Protein AF-0000000080322816 (afdb_homodimer)

Structure (mmCIF, N/CA/C/O backbone):
data_AF-0000000080322816-model_v1
#
loop_
_entity.id
_entity.type
_entity.pdbx_description
1 polymer 'DUF4440 domain-containing protein'
#
loop_
_atom_site.group_PDB
_atom_site.id
_atom_site.type_symbol
_atom_site.label_atom_id
_atom_site.label_alt_id
_atom_site.label_comp_id
_atom_site.label_asym_id
_atom_site.label_entity_id
_atom_site.label_seq_id
_atom_site.pdbx_PDB_ins_code
_atom_site.Cartn_x
_atom_site.Cartn_y
_atom_site.Cartn_z
_atom_site.occupancy
_atom_site.B_iso_or_equiv
_atom_site.auth_seq_id
_atom_site.auth_comp_id
_atom_site.auth_asym_id
_atom_site.auth_atom_id
_atom_site.pdbx_PDB_model_num
ATOM 1 N N . MET A 1 1 ? 1.979 -14.078 -19.609 1 61.09 1 MET A N 1
ATOM 2 C CA . MET A 1 1 ? 1.298 -13.094 -18.766 1 61.09 1 MET A CA 1
ATOM 3 C C . MET A 1 1 ? 1.55 -11.68 -19.266 1 61.09 1 MET A C 1
ATOM 5 O O . MET A 1 1 ? 2.674 -11.336 -19.641 1 61.09 1 MET A O 1
ATOM 9 N N . HIS A 1 2 ? 0.336 -10.961 -19.562 1 82.75 2 HIS A N 1
ATOM 10 C CA . HIS A 1 2 ? 0.324 -9.688 -20.266 1 82.75 2 HIS A CA 1
ATOM 11 C C . HIS A 1 2 ? 0.12 -8.523 -19.297 1 82.75 2 HIS A C 1
ATOM 13 O O . HIS A 1 2 ? -0.595 -8.664 -18.297 1 82.75 2 HIS A O 1
ATOM 19 N N . TYR A 1 3 ? 1.163 -7.668 -19.312 1 91.44 3 TYR A N 1
ATOM 20 C CA . TYR A 1 3 ? 0.904 -6.391 -18.672 1 91.44 3 TYR A CA 1
ATOM 21 C C . TYR A 1 3 ? 0.741 -5.277 -19.688 1 91.44 3 TYR A C 1
ATOM 23 O O . TYR A 1 3 ? 1.168 -5.414 -20.844 1 91.44 3 TYR A O 1
ATOM 31 N N . LYS A 1 4 ? -0.026 -4.391 -19.312 1 92.81 4 LYS A N 1
ATOM 32 C CA . LYS A 1 4 ? -0.192 -3.172 -20.109 1 92.81 4 LYS A CA 1
ATOM 33 C C . LYS A 1 4 ? 0.163 -1.937 -19.281 1 92.81 4 LYS A C 1
ATOM 35 O O . LYS A 1 4 ? -0.138 -1.871 -18.094 1 92.81 4 LYS A O 1
ATOM 40 N N . ILE A 1 5 ? 0.854 -0.998 -19.875 1 93.31 5 ILE A N 1
ATOM 41 C CA . ILE A 1 5 ? 1.062 0.311 -19.266 1 93.31 5 ILE A CA 1
ATOM 42 C C . ILE A 1 5 ? -0.093 1.24 -19.641 1 93.31 5 ILE A C 1
ATOM 44 O O . ILE A 1 5 ? -0.35 1.485 -20.812 1 93.31 5 ILE A O 1
ATOM 48 N N . LEU A 1 6 ? -0.751 1.722 -18.609 1 92.12 6 LEU A N 1
ATOM 49 C CA . LEU A 1 6 ? -1.907 2.574 -18.859 1 92.12 6 LEU A CA 1
ATOM 50 C C . LEU A 1 6 ? -1.481 3.893 -19.5 1 92.12 6 LEU A C 1
ATOM 52 O O . LEU A 1 6 ? -0.382 4.387 -19.25 1 92.12 6 LEU A O 1
ATOM 56 N N . LYS A 1 7 ? -2.393 4.449 -20.312 1 88.88 7 LYS A N 1
ATOM 57 C CA . LYS A 1 7 ? -2.111 5.68 -21.062 1 88.88 7 LYS A CA 1
ATOM 58 C C . LYS A 1 7 ? -1.834 6.84 -20.109 1 88.88 7 LYS A C 1
ATOM 60 O O . LYS A 1 7 ? -1.043 7.73 -20.422 1 88.88 7 LYS A O 1
ATOM 65 N N . GLU A 1 8 ? -2.424 6.777 -18.875 1 87.12 8 GLU A N 1
ATOM 66 C CA . GLU A 1 8 ? -2.301 7.871 -17.922 1 87.12 8 GLU A CA 1
ATOM 67 C C . GLU A 1 8 ? -0.994 7.777 -17.125 1 87.12 8 GLU A C 1
ATOM 69 O O . GLU A 1 8 ? -0.649 8.688 -16.375 1 87.12 8 GLU A O 1
ATOM 74 N N . ALA A 1 9 ? -0.355 6.621 -17.359 1 90.31 9 ALA A N 1
ATOM 75 C CA . ALA A 1 9 ? 0.901 6.438 -16.641 1 90.31 9 ALA A CA 1
ATOM 76 C C . ALA A 1 9 ? 1.949 7.445 -17.094 1 90.31 9 ALA A C 1
ATOM 78 O O . ALA A 1 9 ? 2.059 7.738 -18.281 1 90.31 9 ALA A O 1
ATOM 79 N N . THR A 1 10 ? 2.715 8.016 -16.109 1 86.88 10 THR A N 1
ATOM 80 C CA . THR A 1 10 ? 3.688 9.047 -16.469 1 86.88 10 THR A CA 1
ATOM 81 C C . THR A 1 10 ? 5.094 8.625 -16.031 1 86.88 10 THR A C 1
ATOM 83 O O . THR A 1 10 ? 6.023 9.438 -16.078 1 86.88 10 THR A O 1
ATOM 86 N N . PHE A 1 11 ? 5.367 7.438 -15.727 1 91.25 11 PHE A N 1
ATOM 87 C CA . PHE A 1 11 ? 6.684 6.996 -15.289 1 91.25 11 PHE A CA 1
ATOM 88 C C . PHE A 1 11 ? 7.539 6.562 -16.469 1 91.25 11 PHE A C 1
ATOM 90 O O . PHE A 1 11 ? 7.012 6.289 -17.547 1 91.25 11 PHE A O 1
ATOM 97 N N . GLU A 1 12 ? 8.852 6.523 -16.234 1 89.81 12 GLU A N 1
ATOM 98 C CA . GLU A 1 12 ? 9.781 6.082 -17.266 1 89.81 12 GLU A CA 1
ATOM 99 C C . GLU A 1 12 ? 9.945 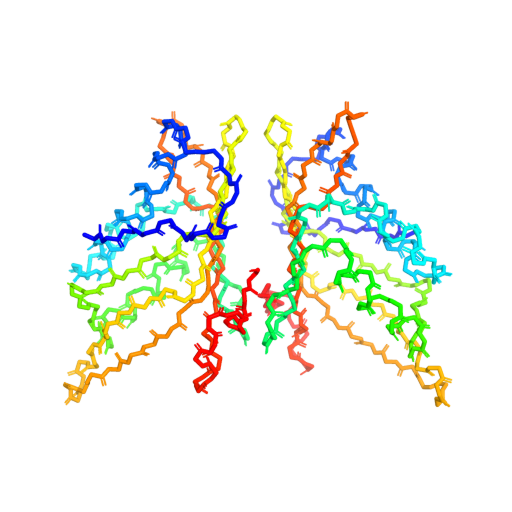4.562 -17.25 1 89.81 12 GLU A C 1
ATOM 101 O O . GLU A 1 12 ? 10.234 3.977 -16.203 1 89.81 12 GLU A O 1
ATOM 106 N N . LEU A 1 13 ? 9.812 3.943 -18.438 1 93.88 13 LEU A N 1
ATOM 107 C CA . LEU A 1 13 ? 9.992 2.5 -18.562 1 93.88 13 LEU A CA 1
ATOM 108 C C . LEU A 1 13 ? 11.453 2.158 -18.828 1 93.88 13 LEU A C 1
ATOM 110 O O . LEU A 1 13 ? 11.789 1.691 -19.922 1 93.88 13 LEU A O 1
ATOM 114 N N . THR A 1 14 ? 12.312 2.328 -17.812 1 94.5 14 THR A N 1
ATOM 115 C CA . THR A 1 14 ? 13.727 1.979 -17.906 1 94.5 14 THR A CA 1
ATOM 116 C C . THR A 1 14 ? 13.906 0.465 -17.891 1 94.5 14 THR A C 1
ATOM 118 O O . THR A 1 14 ? 12.961 -0.281 -17.656 1 94.5 14 THR A O 1
ATOM 121 N N . ASN A 1 15 ? 15.07 -0.001 -18.188 1 95.06 15 ASN A N 1
ATOM 122 C CA . ASN A 1 15 ? 15.352 -1.434 -18.141 1 95.06 15 ASN A CA 1
ATOM 123 C C . ASN A 1 15 ? 15.109 -1.998 -16.734 1 95.06 15 ASN A C 1
ATOM 125 O O . ASN A 1 15 ? 14.602 -3.111 -16.594 1 95.06 15 ASN A O 1
ATOM 129 N N . GLU A 1 16 ? 15.484 -1.241 -15.727 1 94.62 16 GLU A N 1
ATOM 130 C CA . GLU A 1 16 ? 15.289 -1.674 -14.344 1 94.62 16 GLU A CA 1
ATOM 131 C C . GLU A 1 16 ? 13.805 -1.779 -14.008 1 94.62 16 GLU A C 1
ATOM 133 O O . GLU A 1 16 ? 13.383 -2.701 -13.305 1 94.62 16 GLU A O 1
ATOM 138 N N . VAL A 1 17 ? 13.062 -0.819 -14.531 1 96.25 17 VAL A N 1
ATOM 139 C CA . VAL A 1 17 ? 11.625 -0.858 -14.305 1 96.25 17 VAL A CA 1
ATOM 140 C C . VAL A 1 17 ? 11.016 -2.064 -15.023 1 96.25 17 VAL A C 1
ATOM 142 O O . VAL A 1 17 ? 10.133 -2.734 -14.484 1 96.25 17 VAL A O 1
ATOM 145 N N . LYS A 1 18 ? 11.484 -2.369 -16.172 1 95.75 18 LYS A N 1
ATOM 146 C CA . LYS A 1 18 ? 11.031 -3.566 -16.875 1 95.75 18 LYS A CA 1
ATOM 147 C C . LYS A 1 18 ? 11.32 -4.824 -16.062 1 95.75 18 LYS A C 1
ATOM 149 O O . LYS A 1 18 ? 10.531 -5.77 -16.062 1 95.75 18 LYS A O 1
ATOM 154 N N . GLU A 1 19 ? 12.406 -4.832 -15.367 1 96.19 19 GLU A N 1
ATOM 155 C CA . GLU A 1 19 ? 12.797 -5.992 -14.57 1 96.19 19 GLU A CA 1
ATOM 156 C C . GLU A 1 19 ? 11.828 -6.215 -13.414 1 96.19 19 GLU A C 1
ATOM 158 O O . GLU A 1 19 ? 11.445 -7.352 -13.125 1 96.19 19 GLU A O 1
ATOM 163 N N . ILE A 1 20 ? 11.477 -5.129 -12.703 1 97.31 20 ILE A N 1
ATOM 164 C CA . ILE A 1 20 ? 10.57 -5.285 -11.57 1 97.31 20 ILE A CA 1
ATOM 165 C C . ILE A 1 20 ? 9.18 -5.676 -12.078 1 97.31 20 ILE A C 1
ATOM 167 O O . ILE A 1 20 ? 8.477 -6.453 -11.43 1 97.31 20 ILE A O 1
ATOM 171 N N . ILE A 1 21 ? 8.766 -5.145 -13.242 1 96.44 21 ILE A N 1
ATOM 172 C CA . ILE A 1 21 ? 7.48 -5.523 -13.828 1 96.44 21 ILE A CA 1
ATOM 173 C C . ILE A 1 21 ? 7.512 -6.996 -14.234 1 96.44 21 ILE A C 1
ATOM 175 O O . ILE A 1 21 ? 6.523 -7.715 -14.055 1 96.44 21 ILE A O 1
ATOM 179 N N . GLN A 1 22 ? 8.633 -7.457 -14.727 1 95.75 22 GLN A N 1
ATOM 180 C CA . GLN A 1 22 ? 8.781 -8.867 -15.078 1 95.75 22 GLN A CA 1
ATOM 181 C C . GLN A 1 22 ? 8.672 -9.758 -13.844 1 95.75 22 GLN A C 1
ATOM 183 O O . GLN A 1 22 ? 8.125 -10.859 -13.914 1 95.75 22 GLN A O 1
ATOM 188 N N . ALA A 1 23 ? 9.25 -9.32 -12.727 1 97.38 23 ALA A N 1
ATOM 189 C CA . ALA A 1 23 ? 9.117 -10.086 -11.484 1 97.38 23 ALA A CA 1
ATOM 190 C C . ALA A 1 23 ? 7.648 -10.297 -11.133 1 97.38 23 ALA A C 1
ATOM 192 O O . ALA A 1 23 ? 7.262 -11.375 -10.68 1 97.38 23 ALA A O 1
ATOM 193 N N . ILE A 1 24 ? 6.828 -9.312 -11.359 1 97 24 ILE A N 1
ATOM 194 C CA . ILE A 1 24 ? 5.398 -9.398 -11.078 1 97 24 ILE A CA 1
ATOM 195 C C . ILE A 1 24 ? 4.73 -10.336 -12.078 1 97 24 ILE A C 1
ATOM 197 O O . ILE A 1 24 ? 3.867 -11.133 -11.711 1 97 24 ILE A O 1
ATOM 201 N N . ALA A 1 25 ? 5.133 -10.219 -13.32 1 94.19 25 ALA A N 1
ATOM 202 C CA . ALA A 1 25 ? 4.617 -11.125 -14.344 1 94.19 25 ALA A CA 1
ATOM 203 C C . ALA A 1 25 ? 4.941 -12.578 -14.008 1 94.19 25 ALA A C 1
ATOM 205 O O . ALA A 1 25 ? 4.109 -13.469 -14.203 1 94.19 25 ALA A O 1
ATOM 206 N N . ASP A 1 26 ? 6.141 -12.797 -13.523 1 94.75 26 ASP A N 1
ATOM 207 C CA . ASP A 1 26 ? 6.547 -14.141 -13.125 1 94.75 26 ASP A CA 1
ATOM 208 C C . ASP A 1 26 ? 5.684 -14.656 -11.969 1 94.75 26 ASP A C 1
ATOM 210 O O . ASP A 1 26 ? 5.297 -15.828 -11.953 1 94.75 26 ASP A O 1
ATOM 214 N N . TYR A 1 27 ? 5.465 -13.844 -11.031 1 96.5 27 TYR A N 1
ATOM 215 C CA . TYR A 1 27 ? 4.555 -14.188 -9.945 1 96.5 27 TYR A CA 1
ATOM 216 C C . TYR A 1 27 ? 3.186 -14.586 -10.484 1 96.5 27 TYR A C 1
ATOM 218 O O . TYR A 1 27 ? 2.617 -15.594 -10.07 1 96.5 27 TYR A O 1
ATOM 226 N N . ASN A 1 28 ? 2.629 -13.812 -11.406 1 94.19 28 ASN A N 1
ATOM 227 C CA . ASN A 1 28 ? 1.324 -14.109 -11.984 1 94.19 28 ASN A CA 1
ATOM 228 C C . ASN A 1 28 ? 1.329 -15.453 -12.719 1 94.19 28 ASN A C 1
ATOM 230 O O . ASN A 1 28 ? 0.359 -16.203 -12.641 1 94.19 28 ASN A O 1
ATOM 234 N N . SER A 1 29 ? 2.385 -15.711 -13.422 1 93.06 29 SER A N 1
ATOM 235 C CA . SER A 1 29 ? 2.525 -17 -14.078 1 93.06 29 SER A CA 1
ATOM 236 C C . SER A 1 29 ? 2.514 -18.141 -13.062 1 93.06 29 SER A C 1
ATOM 238 O O . SER A 1 29 ? 1.918 -19.188 -13.312 1 93.06 29 SER A O 1
ATOM 240 N N . SER A 1 30 ? 3.232 -17.938 -11.945 1 95.19 30 SER A N 1
ATOM 241 C CA . SER A 1 30 ? 3.254 -18.953 -10.891 1 95.19 30 SER A CA 1
ATOM 242 C C . SER A 1 30 ? 1.856 -19.188 -10.328 1 95.19 30 SER A C 1
ATOM 244 O O . SER A 1 30 ? 1.503 -20.312 -9.984 1 95.19 30 SER A O 1
ATOM 246 N N . LEU A 1 31 ? 1.082 -18.125 -10.195 1 94.44 31 LEU A N 1
ATOM 247 C CA . LEU A 1 31 ? -0.298 -18.234 -9.742 1 94.44 31 LEU A CA 1
ATOM 248 C C . LEU A 1 31 ? -1.102 -19.141 -10.68 1 94.44 31 LEU A C 1
ATOM 250 O O . LEU A 1 31 ? -1.828 -20.031 -10.219 1 94.44 31 LEU A O 1
ATOM 254 N N . LYS A 1 32 ? -0.967 -18.938 -11.938 1 92.25 32 LYS A N 1
ATOM 255 C CA . LYS A 1 32 ? -1.677 -19.719 -12.945 1 92.25 32 LYS A CA 1
ATOM 256 C C . LYS A 1 32 ? -1.301 -21.188 -12.859 1 92.25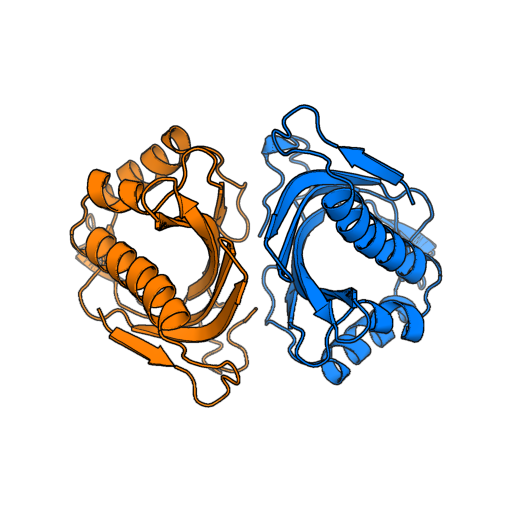 32 LYS A C 1
ATOM 258 O O . LYS A 1 32 ? -2.146 -22.062 -13.062 1 92.25 32 LYS A O 1
ATOM 263 N N . GLN A 1 33 ? -0.077 -21.406 -12.539 1 93.12 33 GLN A N 1
ATOM 264 C CA . GLN A 1 33 ? 0.43 -22.781 -12.477 1 93.12 33 GLN A CA 1
ATOM 265 C C . GLN A 1 33 ? 0.018 -23.453 -11.164 1 93.12 33 GLN A C 1
ATOM 267 O O . GLN A 1 33 ? 0.125 -24.672 -11.031 1 93.12 33 GLN A O 1
ATOM 272 N N . GLY A 1 34 ? -0.4 -22.734 -10.211 1 92.44 34 GLY A N 1
ATOM 273 C CA . GLY A 1 34 ? -0.725 -23.266 -8.898 1 92.44 34 GLY A CA 1
ATOM 274 C C . GLY A 1 34 ? 0.486 -23.797 -8.148 1 92.44 34 GLY A C 1
ATOM 275 O O . GLY A 1 34 ? 0.374 -24.734 -7.355 1 92.44 34 GLY A O 1
ATOM 276 N N . SER A 1 35 ? 1.601 -23.297 -8.406 1 94.69 35 SER A N 1
ATOM 277 C CA . SER A 1 35 ? 2.854 -23.719 -7.789 1 94.69 35 SER A CA 1
ATOM 278 C C . SER A 1 35 ? 3.195 -22.844 -6.586 1 94.69 35 SER A C 1
ATOM 280 O O . SER A 1 35 ? 3.816 -21.781 -6.73 1 94.69 35 SER A O 1
ATOM 282 N N . VAL A 1 36 ? 2.926 -23.344 -5.387 1 97.12 36 VAL A N 1
ATOM 283 C CA . VAL A 1 36 ? 3.145 -22.562 -4.168 1 97.12 36 VAL A CA 1
ATOM 284 C C . VAL A 1 36 ? 4.629 -22.25 -4.02 1 97.12 36 VAL A C 1
ATOM 286 O O . VAL A 1 36 ? 5 -21.125 -3.666 1 97.12 36 VAL A O 1
ATOM 289 N N . SER A 1 37 ? 5.434 -23.234 -4.328 1 97 37 SER A N 1
ATOM 290 C CA . SER A 1 37 ? 6.871 -23.016 -4.211 1 97 37 SER A CA 1
ATOM 291 C C . SER A 1 37 ? 7.336 -21.891 -5.129 1 97 37 SER A C 1
ATOM 293 O O . SER A 1 37 ? 8.141 -21.047 -4.723 1 97 37 SER A O 1
ATOM 295 N N . SER A 1 38 ? 6.82 -21.875 -6.352 1 96.69 38 SER A N 1
ATOM 296 C CA . SER A 1 38 ? 7.176 -20.812 -7.285 1 96.69 38 SER A CA 1
ATOM 297 C C . SER A 1 38 ? 6.633 -19.469 -6.824 1 96.69 38 SER A C 1
ATOM 299 O O . SER A 1 38 ? 7.297 -18.438 -6.973 1 96.69 38 SER A O 1
ATOM 301 N N . ILE A 1 39 ? 5.438 -19.469 -6.293 1 97.81 39 ILE A N 1
ATOM 302 C CA . ILE A 1 39 ? 4.844 -18.25 -5.766 1 97.81 39 ILE A CA 1
ATOM 303 C C . ILE A 1 39 ? 5.715 -17.688 -4.637 1 97.81 39 ILE A C 1
ATOM 305 O O . ILE A 1 39 ? 6.051 -16.516 -4.629 1 97.81 39 ILE A O 1
ATOM 309 N N . MET A 1 40 ? 6.168 -18.547 -3.775 1 97.94 40 MET A N 1
ATOM 310 C CA . MET A 1 40 ? 6.914 -18.109 -2.598 1 97.94 40 MET A CA 1
ATOM 311 C C . MET A 1 40 ? 8.281 -17.562 -2.992 1 97.94 40 MET A C 1
ATOM 313 O O . MET A 1 40 ? 8.859 -16.75 -2.275 1 97.94 40 MET A O 1
ATOM 317 N N . ASN A 1 41 ? 8.75 -17.938 -4.137 1 97.06 41 ASN A N 1
ATOM 318 C CA . ASN A 1 41 ? 10.023 -17.422 -4.633 1 97.06 41 ASN A CA 1
ATOM 319 C C . ASN A 1 41 ? 9.945 -15.938 -4.973 1 97.06 41 ASN A C 1
ATOM 321 O O . ASN A 1 41 ? 10.969 -15.281 -5.164 1 97.06 41 ASN A O 1
ATOM 325 N N . SER A 1 42 ? 8.789 -15.375 -5.004 1 97.94 42 SER A N 1
ATOM 326 C CA . SER A 1 42 ? 8.602 -13.961 -5.332 1 97.94 42 SER A CA 1
ATOM 327 C C . SER A 1 42 ? 8.742 -13.086 -4.094 1 97.94 42 SER A C 1
ATOM 329 O O . SER A 1 42 ? 8.836 -11.859 -4.203 1 97.94 42 SER A O 1
ATOM 331 N N . TYR A 1 43 ? 8.805 -13.695 -2.889 1 98.06 43 TYR A N 1
ATOM 332 C CA . TYR A 1 43 ? 8.719 -12.945 -1.642 1 98.06 43 TYR A CA 1
ATOM 333 C C . TYR A 1 43 ? 10.062 -12.945 -0.916 1 98.06 43 TYR A C 1
ATOM 335 O O . TYR A 1 43 ? 10.812 -13.93 -0.981 1 98.06 43 TYR A O 1
ATOM 343 N N . THR A 1 44 ? 10.336 -11.805 -0.25 1 96.12 44 THR A N 1
ATOM 344 C CA . THR A 1 44 ? 11.43 -11.805 0.711 1 96.12 44 THR A CA 1
ATOM 345 C C . THR A 1 44 ? 11.047 -12.586 1.969 1 96.12 44 THR A C 1
ATOM 347 O O . THR A 1 44 ? 9.875 -12.875 2.189 1 96.12 44 THR A O 1
ATOM 350 N N . GLU A 1 45 ? 12.016 -12.898 2.787 1 91.25 45 GLU A N 1
ATOM 351 C CA . GLU A 1 45 ? 11.766 -13.672 4 1 91.25 45 GLU A CA 1
ATOM 352 C C . GLU A 1 45 ? 10.883 -12.898 4.973 1 91.25 45 GLU A C 1
ATOM 354 O O . GLU A 1 45 ? 10.031 -13.484 5.652 1 91.25 45 GLU A O 1
ATOM 359 N N . ASP A 1 46 ? 11.07 -11.578 5.035 1 90.62 46 ASP A N 1
ATOM 360 C CA . ASP A 1 46 ? 10.328 -10.742 5.98 1 90.62 46 ASP A CA 1
ATOM 361 C C . ASP A 1 46 ? 9.172 -10.023 5.293 1 90.62 46 ASP A C 1
ATOM 363 O O . ASP A 1 46 ? 8.781 -8.93 5.707 1 90.62 46 ASP A O 1
ATOM 367 N N . SER A 1 47 ? 8.648 -10.586 4.273 1 95.38 47 SER A N 1
ATOM 368 C CA . SER A 1 47 ? 7.613 -9.953 3.463 1 95.38 47 SER A CA 1
ATOM 369 C C . SER A 1 47 ? 6.309 -9.828 4.238 1 95.38 47 SER A C 1
ATOM 371 O O . SER A 1 47 ? 6.102 -10.516 5.238 1 95.38 47 SER A O 1
ATOM 373 N N . VAL A 1 48 ? 5.527 -8.938 3.781 1 94.62 48 VAL A N 1
ATOM 374 C CA . VAL A 1 48 ? 4.195 -8.703 4.328 1 94.62 48 VAL A CA 1
ATOM 375 C C . VAL A 1 48 ? 3.166 -8.703 3.197 1 94.62 48 VAL A C 1
ATOM 377 O O . VAL A 1 48 ? 3.359 -8.039 2.176 1 94.62 48 VAL A O 1
ATOM 380 N N . LEU A 1 49 ? 2.111 -9.5 3.311 1 95.12 49 LEU A N 1
ATOM 381 C CA . LEU A 1 49 ? 0.938 -9.516 2.445 1 95.12 49 LEU A CA 1
ATOM 382 C C . LEU A 1 49 ? -0.225 -8.773 3.092 1 95.12 49 LEU A C 1
ATOM 384 O O . LEU A 1 49 ? -0.613 -9.078 4.223 1 95.12 49 LEU A O 1
ATOM 388 N N . ILE A 1 50 ? -0.806 -7.789 2.322 1 90.75 50 ILE A N 1
ATOM 389 C CA . ILE A 1 50 ? -1.825 -6.922 2.904 1 90.75 50 ILE A CA 1
ATOM 390 C C . ILE A 1 50 ? -3.076 -6.938 2.029 1 90.75 50 ILE A C 1
ATOM 392 O O . ILE A 1 50 ? -3.217 -6.117 1.121 1 90.75 50 ILE A O 1
ATOM 396 N N . PRO A 1 51 ? -3.996 -7.898 2.352 1 88.62 51 PRO A N 1
ATOM 397 C CA . PRO A 1 51 ? -5.305 -7.812 1.693 1 88.62 51 PRO A CA 1
ATOM 398 C C . PRO A 1 51 ? -6.164 -6.672 2.238 1 88.62 51 PRO A C 1
ATOM 400 O O . PRO A 1 51 ? -6.133 -6.391 3.438 1 88.62 51 PRO A O 1
ATOM 403 N N . GLU A 1 52 ? -6.941 -6.062 1.362 1 81.19 52 GLU A N 1
ATOM 404 C CA . GLU A 1 52 ? -7.859 -5.023 1.815 1 81.19 52 GLU A CA 1
ATOM 405 C C . GLU A 1 52 ? -8.852 -5.57 2.836 1 81.19 52 GLU A C 1
ATOM 407 O O . GLU A 1 52 ? -9.367 -6.68 2.674 1 81.19 52 GLU A O 1
ATOM 412 N N . ASN A 1 53 ? -9.094 -4.895 3.896 1 77.88 53 ASN A N 1
ATOM 413 C CA . ASN A 1 53 ? -10.094 -5.121 4.93 1 77.88 53 ASN A CA 1
ATOM 414 C C . ASN A 1 53 ? -9.719 -6.293 5.836 1 77.88 53 ASN A C 1
ATOM 416 O O . ASN A 1 53 ? -10.531 -6.754 6.633 1 77.88 53 ASN A O 1
ATOM 420 N N . LEU A 1 54 ? -8.523 -6.855 5.645 1 82.31 54 LEU A N 1
ATOM 421 C CA . LEU A 1 54 ? -8.062 -7.945 6.492 1 82.31 54 LEU A CA 1
ATOM 422 C C . LEU A 1 54 ? -6.742 -7.586 7.168 1 82.31 54 LEU A C 1
ATOM 424 O O . LEU A 1 54 ? -6.07 -6.641 6.758 1 82.31 54 LEU A O 1
ATOM 428 N N . LYS A 1 55 ? -6.387 -8.406 8.141 1 83.5 55 LYS A N 1
ATOM 429 C CA . LYS A 1 55 ? -5.109 -8.219 8.82 1 83.5 55 LYS A CA 1
ATOM 430 C C . LYS A 1 55 ? -3.941 -8.555 7.902 1 83.5 55 LYS A C 1
ATOM 432 O O . LYS A 1 55 ? -4.004 -9.523 7.141 1 83.5 55 LYS A O 1
ATOM 437 N N . PRO A 1 56 ? -2.85 -7.711 8.039 1 88.31 56 PRO A N 1
ATOM 438 C CA . PRO A 1 56 ? -1.644 -8.086 7.301 1 88.31 56 PRO A CA 1
ATOM 439 C C . PRO A 1 56 ? -1.104 -9.461 7.707 1 88.31 56 PRO A C 1
ATOM 441 O O . PRO A 1 56 ? -1.208 -9.844 8.875 1 88.31 56 PRO A O 1
ATOM 444 N N . ILE A 1 57 ? -0.583 -10.148 6.773 1 91.62 57 ILE A N 1
ATOM 445 C CA . ILE A 1 57 ? 0.063 -11.438 6.98 1 91.62 57 ILE A CA 1
ATOM 446 C C . ILE A 1 57 ? 1.576 -11.289 6.836 1 91.62 57 ILE A C 1
ATOM 448 O O . ILE A 1 57 ? 2.076 -10.992 5.75 1 91.62 57 ILE A O 1
ATOM 452 N N . SER A 1 58 ? 2.268 -11.523 7.969 1 91.88 58 SER A N 1
ATOM 453 C CA . SER A 1 58 ? 3.703 -11.258 7.977 1 91.88 58 SER A CA 1
ATOM 454 C C . SER A 1 58 ? 4.508 -12.555 8.008 1 91.88 58 SER A C 1
ATOM 456 O O . SER A 1 58 ? 4.211 -13.453 8.805 1 91.88 58 SER A O 1
ATOM 458 N N . GLY A 1 59 ? 5.469 -12.57 7.129 1 93 59 GLY A N 1
ATOM 459 C CA . GLY A 1 59 ? 6.395 -13.688 7.145 1 93 59 GLY A CA 1
ATOM 460 C C . GLY A 1 59 ? 6.086 -14.727 6.086 1 93 59 GLY A C 1
ATOM 461 O O . GLY A 1 59 ? 4.922 -14.992 5.785 1 93 59 GLY A O 1
ATOM 462 N N . LEU A 1 60 ? 7.168 -15.383 5.609 1 94.75 60 LEU A N 1
ATOM 463 C CA . LEU A 1 60 ? 7.07 -16.312 4.48 1 94.75 60 LEU A CA 1
ATOM 464 C C . LEU A 1 60 ? 6.188 -17.5 4.828 1 94.75 60 LEU A C 1
ATOM 466 O O . LEU A 1 60 ? 5.371 -17.938 4.012 1 94.75 60 LEU A O 1
ATOM 470 N N . LYS A 1 61 ? 6.34 -18.031 5.961 1 95.69 61 LYS A N 1
ATOM 471 C CA . LYS A 1 61 ? 5.582 -19.219 6.352 1 95.69 61 LYS A CA 1
ATOM 472 C C . LYS A 1 61 ? 4.082 -18.922 6.367 1 95.69 61 LYS A C 1
ATOM 474 O O . LYS A 1 61 ? 3.289 -19.719 5.844 1 95.69 61 LYS A O 1
ATOM 479 N N . GLU A 1 62 ? 3.68 -17.844 7.043 1 96 62 GLU A N 1
ATOM 480 C CA . GLU A 1 62 ? 2.268 -17.469 7.102 1 96 62 GLU A CA 1
ATOM 481 C C . GLU A 1 62 ? 1.717 -17.172 5.707 1 96 62 GLU A C 1
ATOM 483 O O . GLU A 1 62 ? 0.587 -17.547 5.387 1 96 62 GLU A O 1
ATOM 488 N N . ILE A 1 63 ? 2.498 -16.5 4.895 1 97.12 63 ILE A N 1
ATOM 489 C CA . ILE A 1 63 ? 2.082 -16.172 3.535 1 97.12 63 ILE A CA 1
ATOM 490 C C . ILE A 1 63 ? 1.949 -17.453 2.719 1 97.12 63 ILE A C 1
ATOM 492 O O . ILE A 1 63 ? 1.003 -17.609 1.944 1 97.12 63 ILE A O 1
ATOM 496 N N . GLU A 1 64 ? 2.893 -18.359 2.904 1 97.94 64 GLU A N 1
ATOM 497 C CA . GLU A 1 64 ? 2.82 -19.656 2.221 1 97.94 64 GLU A CA 1
ATOM 498 C C . GLU A 1 64 ? 1.514 -20.375 2.537 1 97.94 64 GLU A C 1
ATOM 500 O O . GLU A 1 64 ? 0.886 -20.953 1.647 1 97.94 64 GLU A O 1
ATOM 505 N N . SER A 1 65 ? 1.109 -20.328 3.781 1 97.5 65 SER A N 1
ATOM 506 C CA . SER A 1 65 ? -0.136 -20.969 4.191 1 97.5 65 SER A CA 1
ATOM 507 C C . SER A 1 65 ? -1.332 -20.375 3.453 1 97.5 65 SER A C 1
ATOM 509 O O . SER A 1 65 ? -2.254 -21.109 3.072 1 97.5 65 SER A O 1
ATOM 511 N N . VAL A 1 66 ? -1.338 -19.094 3.283 1 96.31 66 VAL A N 1
ATOM 512 C CA . VAL A 1 66 ? -2.404 -18.422 2.549 1 96.31 66 VAL A CA 1
ATOM 513 C C . VAL A 1 66 ? -2.482 -18.984 1.129 1 96.31 66 VAL A C 1
ATOM 515 O O . VAL A 1 66 ? -3.564 -19.328 0.652 1 96.31 66 VAL A O 1
ATOM 518 N N . TYR A 1 67 ? -1.365 -19.094 0.486 1 97.69 67 TYR A N 1
ATOM 519 C CA . TYR A 1 67 ? -1.37 -19.531 -0.907 1 97.69 67 TYR A CA 1
ATOM 520 C C . TYR A 1 67 ? -1.677 -21.031 -1.014 1 97.69 67 TYR A C 1
ATOM 522 O O . TYR A 1 67 ? -2.295 -21.469 -1.984 1 97.69 67 TYR A O 1
ATOM 530 N N . GLN A 1 68 ? -1.237 -21.828 -0.015 1 97.75 68 GLN A N 1
ATOM 531 C CA . GLN A 1 68 ? -1.599 -23.25 0.008 1 97.75 68 GLN A CA 1
ATOM 532 C C . GLN A 1 68 ? -3.113 -23.422 0.032 1 97.75 68 GLN A C 1
ATOM 534 O O . GLN A 1 68 ? -3.652 -24.297 -0.654 1 97.75 68 GLN A O 1
ATOM 539 N N . ASP A 1 69 ? -3.73 -22.578 0.782 1 96.56 69 ASP A N 1
ATOM 540 C CA . ASP A 1 69 ? -5.188 -22.656 0.855 1 96.56 69 ASP A CA 1
ATOM 541 C C . ASP A 1 69 ? -5.828 -22.109 -0.419 1 96.56 69 ASP A C 1
ATOM 543 O O . ASP A 1 69 ? -6.805 -22.656 -0.916 1 96.56 69 ASP A O 1
ATOM 547 N N . LEU A 1 70 ? -5.309 -21.062 -0.928 1 96.25 70 LEU A N 1
ATOM 548 C CA . LEU A 1 70 ? -5.863 -20.406 -2.1 1 96.25 70 LEU A CA 1
ATOM 549 C C . LEU A 1 70 ? -5.887 -21.344 -3.301 1 96.25 70 LEU A C 1
ATOM 551 O O . LEU A 1 70 ? -6.895 -21.438 -4.004 1 96.25 70 LEU A O 1
ATOM 555 N N . ILE A 1 71 ? -4.832 -22.094 -3.543 1 95.38 71 ILE A N 1
ATOM 556 C CA . ILE A 1 71 ? -4.703 -22.875 -4.758 1 95.38 71 ILE A CA 1
ATOM 557 C C . ILE A 1 71 ? -5.633 -24.094 -4.691 1 95.38 71 ILE A C 1
ATOM 559 O O . ILE A 1 71 ? -5.875 -24.75 -5.699 1 95.38 71 ILE A O 1
ATOM 563 N N . LYS A 1 72 ? -6.121 -24.391 -3.502 1 95.5 72 LYS A N 1
ATOM 564 C CA . LYS A 1 72 ? -7.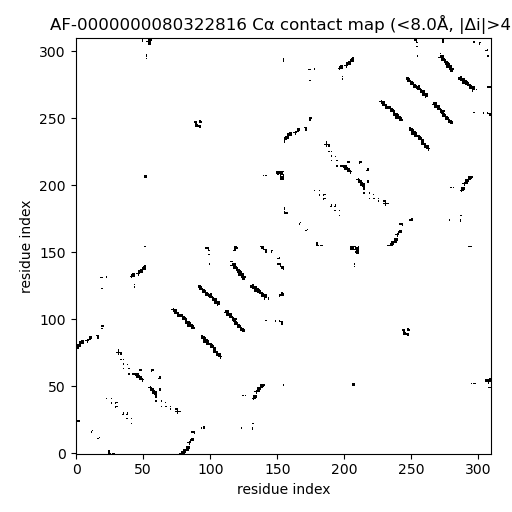109 -25.453 -3.35 1 95.5 72 LYS A CA 1
ATOM 565 C C . LYS A 1 72 ? -8.508 -24.969 -3.719 1 95.5 72 LYS A C 1
ATOM 567 O O . LYS A 1 72 ? -9.391 -25.781 -4.023 1 95.5 72 LYS A O 1
ATOM 572 N N . LEU A 1 73 ? -8.672 -23.688 -3.684 1 95.56 73 LEU A N 1
ATOM 573 C CA . LEU A 1 73 ? -10.008 -23.109 -3.828 1 95.56 73 LEU A CA 1
ATOM 574 C C . LEU A 1 73 ? -10.227 -22.594 -5.246 1 95.56 73 LEU A C 1
ATOM 576 O O . LEU A 1 73 ? -11.344 -22.656 -5.766 1 95.56 73 LEU A O 1
ATOM 580 N N . ILE A 1 74 ? -9.219 -22.094 -5.84 1 95.62 74 ILE A N 1
ATOM 581 C CA . ILE A 1 74 ? -9.43 -21.422 -7.121 1 95.62 74 ILE A CA 1
ATOM 582 C C . ILE A 1 74 ? -8.266 -21.734 -8.055 1 95.62 74 ILE A C 1
ATOM 584 O O . ILE A 1 74 ? -7.195 -22.156 -7.613 1 95.62 74 ILE A O 1
ATOM 588 N N . ARG A 1 75 ? -8.57 -21.516 -9.352 1 94.5 75 ARG A N 1
ATOM 589 C CA . ARG A 1 75 ? -7.566 -21.531 -10.414 1 94.5 75 ARG A CA 1
ATOM 590 C C . ARG A 1 75 ? -7.57 -20.219 -11.18 1 94.5 75 ARG A C 1
ATOM 592 O O . ARG A 1 75 ? -8.625 -19.734 -11.594 1 94.5 75 ARG A O 1
ATOM 599 N N . PHE A 1 76 ? -6.359 -19.656 -11.273 1 93.69 76 PHE A N 1
ATOM 600 C CA . PHE A 1 76 ? -6.223 -18.469 -12.117 1 93.69 76 PHE A CA 1
ATOM 601 C C . PHE A 1 76 ? -6.074 -18.859 -13.578 1 93.69 76 PHE A C 1
ATOM 603 O O . PHE A 1 76 ? -5.27 -19.734 -13.914 1 93.69 76 PHE A O 1
ATOM 610 N N . ASN A 1 77 ? -6.832 -18.234 -14.422 1 92.31 77 ASN A N 1
ATOM 611 C CA . ASN A 1 77 ? -6.777 -18.578 -15.836 1 92.31 77 ASN A CA 1
ATOM 612 C C . ASN A 1 77 ? -5.773 -17.703 -16.578 1 92.31 77 ASN A C 1
ATOM 614 O O . ASN A 1 77 ? -5.211 -16.766 -16 1 92.31 77 ASN A O 1
ATOM 618 N N . ASP A 1 78 ? -5.492 -18.125 -17.781 1 89.44 78 ASP A N 1
ATOM 619 C CA . ASP A 1 78 ? -4.445 -17.469 -18.562 1 89.44 78 ASP A CA 1
ATOM 620 C C . ASP A 1 78 ? -5 -16.281 -19.344 1 89.44 78 ASP A C 1
ATOM 622 O O . ASP A 1 78 ? -4.883 -16.219 -20.562 1 89.44 78 ASP A O 1
ATOM 626 N N . ASP A 1 79 ? -5.656 -15.344 -18.719 1 90.75 79 ASP A N 1
ATOM 627 C CA . ASP A 1 79 ? -6.227 -14.172 -19.375 1 90.75 79 ASP A CA 1
ATOM 628 C C . ASP A 1 79 ? -6.035 -12.922 -18.531 1 90.75 79 ASP A C 1
ATOM 630 O O . ASP A 1 79 ? -6.668 -11.891 -18.781 1 90.75 79 ASP A O 1
ATOM 634 N N . SER A 1 80 ? -5.148 -13.078 -17.547 1 89.69 80 SER A N 1
ATOM 635 C CA . SER A 1 80 ? -4.941 -11.953 -16.641 1 89.69 80 SER A CA 1
ATOM 636 C C . SER A 1 80 ? -4.129 -10.844 -17.312 1 89.69 80 SER A C 1
ATOM 638 O O . SER A 1 80 ? -3.174 -11.125 -18.031 1 89.69 80 SER A O 1
ATOM 640 N N . ILE A 1 81 ? -4.598 -9.602 -17.094 1 91.69 81 ILE A N 1
ATOM 641 C CA . ILE A 1 81 ? -3.867 -8.422 -17.547 1 91.69 81 ILE A CA 1
ATOM 642 C C . ILE A 1 81 ? -3.611 -7.488 -16.375 1 91.69 81 ILE A C 1
ATOM 644 O O . ILE A 1 81 ? -4.551 -7.055 -15.695 1 91.69 81 ILE A O 1
ATOM 648 N N . ILE A 1 82 ? -2.354 -7.25 -16.125 1 93.25 82 ILE A N 1
ATOM 649 C CA . ILE A 1 82 ? -1.968 -6.281 -15.102 1 93.25 82 ILE A CA 1
ATOM 650 C C . ILE A 1 82 ? -1.857 -4.891 -15.727 1 93.25 82 ILE A C 1
ATOM 652 O O . ILE A 1 82 ? -1.009 -4.656 -16.594 1 93.25 82 ILE A O 1
ATOM 656 N N . ASN A 1 83 ? -2.705 -4.008 -15.344 1 92.62 83 ASN A N 1
ATOM 657 C CA . ASN A 1 83 ? -2.684 -2.637 -15.844 1 92.62 83 ASN A CA 1
ATOM 658 C C . ASN A 1 83 ? -1.832 -1.729 -14.961 1 92.62 83 ASN A C 1
ATOM 660 O O . ASN A 1 83 ? -2.295 -1.256 -13.922 1 92.62 83 ASN A O 1
ATOM 664 N N . ILE A 1 84 ? -0.609 -1.494 -15.414 1 94.62 84 ILE A N 1
ATOM 665 C CA . ILE A 1 84 ? 0.374 -0.768 -14.617 1 94.62 84 ILE A CA 1
ATOM 666 C C . ILE A 1 84 ? 0.141 0.735 -14.758 1 94.62 84 ILE A C 1
ATOM 668 O O . ILE A 1 84 ? 0.028 1.252 -15.875 1 94.62 84 ILE A O 1
ATOM 672 N N . ILE A 1 85 ? 0.08 1.432 -13.641 1 93.88 85 ILE A N 1
ATOM 673 C CA . ILE A 1 85 ? -0.211 2.861 -13.664 1 93.88 85 ILE A CA 1
ATOM 674 C C . ILE A 1 85 ? 0.979 3.639 -13.109 1 93.88 85 ILE A C 1
ATOM 676 O O . ILE A 1 85 ? 1.113 4.84 -13.359 1 93.88 85 ILE A O 1
ATOM 680 N N . ASP A 1 86 ? 1.825 3.041 -12.359 1 94.56 86 ASP A N 1
ATOM 681 C CA . ASP A 1 86 ? 2.947 3.725 -11.727 1 94.56 86 ASP A CA 1
ATOM 682 C C . ASP A 1 86 ? 4.062 2.74 -11.375 1 94.56 86 ASP A C 1
ATOM 684 O O . ASP A 1 86 ? 3.795 1.586 -11.031 1 94.56 86 ASP A O 1
ATOM 688 N N . ALA A 1 87 ? 5.281 3.15 -11.508 1 96.81 87 ALA A N 1
ATOM 689 C CA . ALA A 1 87 ? 6.465 2.391 -11.109 1 96.81 87 ALA A CA 1
ATOM 690 C C . ALA A 1 87 ? 7.664 3.312 -10.891 1 96.81 87 ALA A C 1
ATOM 692 O O . ALA A 1 87 ? 7.801 4.328 -11.578 1 96.81 87 ALA A O 1
ATOM 693 N N . TYR A 1 88 ? 8.438 2.939 -9.953 1 97 88 TYR A N 1
ATOM 694 C CA . TYR A 1 88 ? 9.641 3.709 -9.672 1 97 88 TYR A CA 1
ATOM 695 C C . TYR A 1 88 ? 10.68 2.855 -8.953 1 97 88 TYR A C 1
ATOM 697 O O . TYR A 1 88 ? 10.336 1.985 -8.156 1 97 88 TYR A O 1
ATOM 705 N N . ILE A 1 89 ? 11.961 3.043 -9.273 1 97.75 89 ILE A N 1
ATOM 706 C CA . ILE A 1 89 ? 13.055 2.312 -8.641 1 97.75 89 ILE A CA 1
ATOM 707 C C . ILE A 1 89 ? 14.141 3.289 -8.203 1 97.75 89 ILE A C 1
ATOM 709 O O . ILE A 1 89 ? 14.461 4.238 -8.922 1 97.75 89 ILE A O 1
ATOM 713 N N . SER A 1 90 ? 14.703 3.096 -7.09 1 97.38 90 SER A N 1
ATOM 714 C CA . SER A 1 90 ? 15.922 3.748 -6.613 1 97.38 90 SER A CA 1
ATOM 715 C C . SER A 1 90 ? 16.812 2.775 -5.844 1 97.38 90 SER A C 1
ATOM 717 O O . SER A 1 90 ? 16.406 2.256 -4.801 1 97.38 90 SER A O 1
ATOM 719 N N . GLY A 1 91 ? 18.031 2.525 -6.348 1 96.25 91 GLY A N 1
ATOM 720 C CA . GLY A 1 91 ? 18.891 1.526 -5.73 1 96.25 91 GLY A CA 1
ATOM 721 C C . GLY A 1 91 ? 18.281 0.137 -5.723 1 96.25 91 GLY A C 1
ATOM 722 O O . GLY A 1 91 ? 17.891 -0.382 -6.77 1 96.25 91 GLY A O 1
ATOM 723 N N . ASP A 1 92 ? 18.094 -0.431 -4.504 1 97.75 92 ASP A N 1
ATOM 724 C CA . ASP A 1 92 ? 17.594 -1.795 -4.375 1 97.75 92 ASP A CA 1
ATOM 725 C C . ASP A 1 92 ? 16.141 -1.803 -3.912 1 97.75 92 ASP A C 1
ATOM 727 O O . ASP A 1 92 ? 15.648 -2.814 -3.404 1 97.75 92 ASP A O 1
ATOM 731 N N . LEU A 1 93 ? 15.484 -0.704 -4.082 1 98.19 93 LEU A N 1
ATOM 732 C CA . LEU A 1 93 ? 14.086 -0.559 -3.701 1 98.19 93 LEU A CA 1
ATOM 733 C C . LEU A 1 93 ? 13.25 -0.068 -4.879 1 98.19 93 LEU A C 1
ATOM 735 O O . LEU A 1 93 ? 13.672 0.817 -5.621 1 98.19 93 LEU A O 1
ATOM 739 N N . GLY A 1 94 ? 12.102 -0.614 -5.082 1 98.25 94 GLY A N 1
ATOM 740 C CA . GLY A 1 94 ? 11.156 -0.161 -6.09 1 98.25 94 GLY A CA 1
ATOM 741 C C . GLY A 1 94 ? 9.711 -0.469 -5.738 1 98.25 94 GLY A C 1
ATOM 742 O O . GLY A 1 94 ? 9.445 -1.216 -4.797 1 98.25 94 GLY A O 1
ATOM 7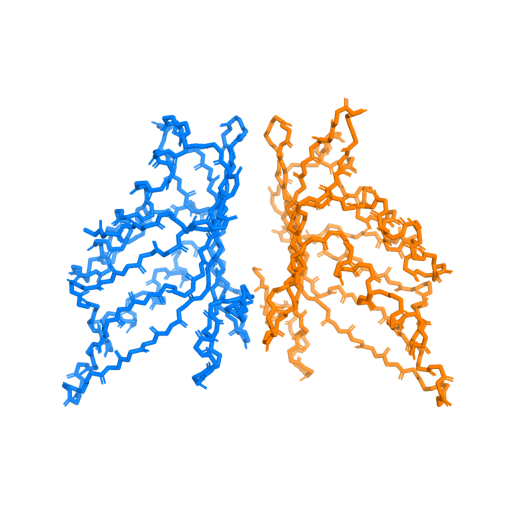43 N N . TYR A 1 95 ? 8.828 0.188 -6.438 1 97.88 95 TYR A N 1
ATOM 744 C CA . TYR A 1 95 ? 7.422 -0.158 -6.297 1 97.88 95 TYR A CA 1
ATOM 745 C C . TYR A 1 95 ? 6.727 -0.185 -7.652 1 97.88 95 TYR A C 1
ATOM 747 O O . TYR A 1 95 ? 7.223 0.396 -8.617 1 97.88 95 TYR A O 1
ATOM 755 N N . VAL A 1 96 ? 5.641 -0.918 -7.75 1 97.25 96 VAL A N 1
ATOM 756 C CA . VAL A 1 96 ? 4.73 -0.971 -8.891 1 97.25 96 VAL A CA 1
ATOM 757 C C . VAL A 1 96 ? 3.287 -0.884 -8.406 1 97.25 96 VAL A C 1
ATOM 759 O O . VAL A 1 96 ? 2.918 -1.525 -7.418 1 97.25 96 VAL A O 1
ATOM 762 N N . ARG A 1 97 ? 2.559 -0.056 -9.047 1 95.56 97 ARG A N 1
ATOM 763 C CA . ARG A 1 97 ? 1.133 0.072 -8.766 1 95.56 97 ARG A CA 1
ATOM 764 C C . ARG A 1 97 ? 0.296 -0.275 -9.992 1 95.56 97 ARG A C 1
ATOM 766 O O . ARG A 1 97 ? 0.635 0.114 -11.109 1 95.56 97 ARG A O 1
ATOM 773 N N . SER A 1 98 ? -0.683 -1.052 -9.805 1 92.75 98 SER A N 1
ATOM 774 C CA . SER A 1 98 ? -1.602 -1.385 -10.891 1 92.75 98 SER A CA 1
ATOM 775 C C . SER A 1 98 ? -3.037 -1.01 -10.531 1 92.75 98 SER A C 1
ATOM 777 O O . SER A 1 98 ? -3.379 -0.895 -9.352 1 92.75 98 SER A O 1
ATOM 779 N N . HIS A 1 99 ? -3.785 -0.749 -11.562 1 86.56 99 HIS A N 1
ATOM 780 C CA . HIS A 1 99 ? -5.223 -0.511 -11.461 1 86.56 99 HIS A CA 1
ATOM 781 C C . HIS A 1 99 ? -5.992 -1.392 -12.445 1 86.56 99 HIS A C 1
ATOM 783 O O . HIS A 1 99 ? -5.508 -1.686 -13.539 1 86.56 99 HIS A O 1
ATOM 789 N N . ASN A 1 100 ? -7.156 -1.822 -11.992 1 85.56 100 ASN A N 1
ATOM 790 C CA . ASN A 1 100 ? -8.055 -2.58 -12.852 1 85.56 100 ASN A CA 1
ATOM 791 C C . ASN A 1 100 ? -7.383 -3.828 -13.414 1 85.56 100 ASN A C 1
ATOM 793 O O . ASN A 1 100 ? -7.547 -4.156 -14.586 1 85.56 100 ASN A O 1
ATOM 797 N N . THR A 1 101 ? -6.527 -4.371 -12.641 1 85.38 101 THR A N 1
ATOM 798 C CA . THR A 1 101 ? -6.027 -5.688 -13.008 1 85.38 101 THR A CA 1
ATOM 799 C C . THR A 1 101 ? -7.168 -6.695 -13.102 1 85.38 101 THR A C 1
ATOM 801 O O . THR A 1 101 ? -7.98 -6.805 -12.18 1 85.38 101 THR A O 1
ATOM 804 N N . HIS A 1 102 ? -7.18 -7.285 -14.242 1 88.25 102 HIS A N 1
ATOM 805 C CA . HIS A 1 102 ? -8.328 -8.164 -14.406 1 88.25 102 HIS A CA 1
ATOM 806 C C . HIS A 1 102 ? -7.93 -9.469 -15.078 1 88.25 102 HIS A C 1
ATOM 808 O O . HIS A 1 102 ? -6.848 -9.57 -15.656 1 88.25 102 HIS A O 1
ATOM 814 N N . GLY A 1 103 ? -8.797 -10.422 -14.906 1 86.94 103 GLY A N 1
ATOM 815 C CA . GLY A 1 103 ? -8.688 -11.789 -15.375 1 86.94 103 GLY A CA 1
ATOM 816 C C . GLY A 1 103 ? -9.719 -12.719 -14.75 1 86.94 103 GLY A C 1
ATOM 817 O O . GLY A 1 103 ? -10.359 -12.359 -13.758 1 86.94 103 GLY A O 1
ATOM 818 N N . SER A 1 104 ? -9.891 -13.82 -15.328 1 92.19 104 SER A N 1
ATOM 819 C CA . SER A 1 104 ? -10.891 -14.75 -14.812 1 92.19 104 SER A CA 1
ATOM 820 C C . SER A 1 104 ? -10.258 -15.766 -13.867 1 92.19 104 SER A C 1
ATOM 822 O O . SER A 1 104 ? -9.102 -16.156 -14.039 1 92.19 104 SER A O 1
ATOM 824 N N . ILE A 1 105 ? -11.008 -16.094 -12.867 1 93.69 105 ILE A N 1
ATOM 825 C CA . ILE A 1 105 ? -10.664 -17.188 -11.969 1 93.69 105 ILE A CA 1
ATOM 826 C C . ILE A 1 105 ? -11.766 -18.25 -11.984 1 93.69 105 ILE A C 1
ATOM 828 O O . ILE A 1 105 ? -12.93 -17.922 -12.234 1 93.69 105 ILE A O 1
ATOM 832 N N . THR A 1 106 ? -11.375 -19.469 -11.805 1 95.81 106 THR A N 1
ATOM 833 C CA . THR A 1 106 ? -12.336 -20.578 -11.719 1 95.81 106 THR A CA 1
ATOM 834 C C . THR A 1 106 ? -12.383 -21.125 -10.297 1 95.81 106 THR A C 1
ATOM 836 O O . THR A 1 106 ? -11.352 -21.484 -9.727 1 95.81 106 THR A O 1
ATOM 839 N N . GLU A 1 107 ? -13.555 -21.156 -9.758 1 95.06 107 GLU A N 1
ATOM 840 C CA . GLU A 1 107 ? -13.727 -21.859 -8.492 1 95.06 107 GLU A CA 1
ATOM 841 C C . GLU A 1 107 ? -13.641 -23.375 -8.68 1 95.06 107 GLU A C 1
ATOM 843 O O . GLU A 1 107 ? -14.43 -23.953 -9.43 1 95.06 107 GLU A O 1
ATOM 848 N N . ILE A 1 108 ? -12.836 -24.016 -7.941 1 95.19 108 ILE A N 1
ATOM 849 C CA . ILE A 1 108 ? -12.539 -25.422 -8.195 1 95.19 108 ILE A CA 1
ATOM 850 C C . ILE A 1 108 ? -13.75 -26.281 -7.828 1 95.19 108 ILE A C 1
ATOM 852 O O . ILE A 1 108 ? -14.125 -27.188 -8.578 1 95.19 108 ILE A O 1
ATOM 856 N N . LYS A 1 109 ? -14.398 -25.969 -6.723 1 95.69 109 LYS A N 1
ATOM 857 C CA . LYS A 1 109 ? -15.5 -26.781 -6.223 1 95.69 109 LYS A CA 1
ATOM 858 C C . LYS A 1 109 ? -16.688 -26.734 -7.176 1 95.69 109 LYS A C 1
ATOM 860 O O . LYS A 1 109 ? -17.312 -27.766 -7.457 1 95.69 109 LYS A O 1
ATOM 865 N N . THR A 1 110 ? -16.953 -25.609 -7.773 1 96.25 110 THR A N 1
ATOM 866 C CA . THR A 1 110 ? -18.188 -25.438 -8.531 1 96.25 110 THR A CA 1
ATOM 867 C C . THR A 1 110 ? -17.906 -25.406 -10.031 1 96.25 110 THR A C 1
ATOM 869 O O . THR A 1 110 ? -18.812 -25.578 -10.852 1 96.25 110 THR A O 1
ATOM 872 N N . GLY A 1 111 ? -16.719 -25.078 -10.383 1 95.56 111 GLY A N 1
ATOM 873 C CA . GLY A 1 111 ? -16.375 -24.875 -11.781 1 95.56 111 GLY A CA 1
ATOM 874 C C . GLY A 1 111 ? -16.797 -23.516 -12.312 1 95.56 111 GLY A C 1
ATOM 875 O O . GLY A 1 111 ? -16.578 -23.203 -13.484 1 95.56 111 GLY A O 1
ATOM 876 N N . GLU A 1 112 ? -17.297 -22.656 -11.469 1 95.19 112 GLU A N 1
ATOM 877 C CA . GLU A 1 112 ? -17.797 -21.344 -11.875 1 95.19 112 GLU A CA 1
ATOM 878 C C . GLU A 1 112 ? -16.656 -20.359 -12.086 1 95.19 112 GLU A C 1
ATOM 880 O O . GLU A 1 112 ? -15.688 -20.344 -11.328 1 95.19 112 GLU A O 1
ATOM 885 N N . ALA A 1 113 ? -16.891 -19.562 -13.141 1 93.19 113 ALA A N 1
ATOM 886 C CA . ALA A 1 113 ? -15.922 -18.5 -13.406 1 93.19 113 ALA A CA 1
ATOM 887 C C . ALA A 1 113 ? -16.312 -17.203 -12.703 1 93.19 113 ALA A C 1
ATOM 889 O O . ALA A 1 113 ? -17.5 -16.875 -12.625 1 93.19 113 ALA A O 1
ATOM 890 N N . LYS A 1 114 ? -15.289 -16.516 -12.086 1 90.56 114 LYS A N 1
ATOM 891 C CA . LYS A 1 114 ? -15.43 -15.18 -11.523 1 90.56 114 LYS A CA 1
ATOM 892 C C . LYS A 1 114 ? -14.477 -14.195 -12.203 1 90.56 114 LYS A C 1
ATOM 894 O O . LYS A 1 114 ? -13.453 -14.594 -12.75 1 90.56 114 LYS A O 1
ATOM 899 N N . LEU A 1 115 ? -14.867 -12.922 -12.211 1 89.31 115 LEU A N 1
ATOM 900 C CA . LEU A 1 115 ? -14.094 -11.883 -12.883 1 89.31 115 LEU A CA 1
ATOM 901 C C . LEU A 1 115 ? -13.742 -10.758 -11.922 1 89.31 115 LEU A C 1
ATOM 903 O O . LEU A 1 115 ? -14.219 -9.633 -12.078 1 89.31 115 LEU A O 1
ATOM 907 N N . PRO A 1 116 ? -12.812 -11.109 -11.055 1 87.06 116 PRO A N 1
ATOM 908 C CA . PRO A 1 116 ? -12.438 -10.055 -10.125 1 87.06 116 PRO A CA 1
ATOM 909 C C . PRO A 1 116 ? -11.602 -8.953 -10.781 1 87.06 116 PRO A C 1
ATOM 911 O O . PRO A 1 116 ? -10.945 -9.195 -11.797 1 87.06 116 PRO A O 1
ATOM 914 N N . ILE A 1 117 ? -11.727 -7.75 -10.273 1 88.06 117 ILE A N 1
ATOM 915 C CA . ILE A 1 117 ? -10.883 -6.617 -10.641 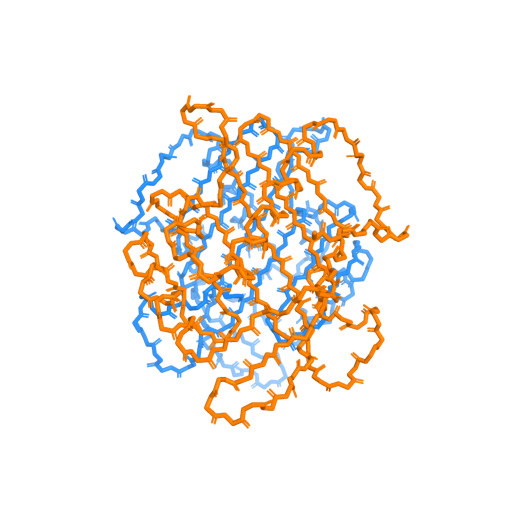1 88.06 117 ILE A CA 1
ATOM 916 C C . ILE A 1 117 ? -10.062 -6.172 -9.43 1 88.06 117 ILE A C 1
ATOM 918 O O . ILE A 1 117 ? -10.617 -5.895 -8.367 1 88.06 117 ILE A O 1
ATOM 922 N N . PHE A 1 118 ? -8.711 -6.141 -9.664 1 88.62 118 PHE A N 1
ATOM 923 C CA . PHE A 1 118 ? -7.828 -5.879 -8.531 1 88.62 118 PHE A CA 1
ATOM 924 C C . PHE A 1 118 ? -7.164 -4.516 -8.672 1 88.62 118 PHE A C 1
ATOM 926 O O . PHE A 1 118 ? -6.977 -4.02 -9.781 1 88.62 118 PHE A O 1
ATOM 933 N N . ARG A 1 119 ? -6.891 -3.891 -7.594 1 89.25 119 ARG A N 1
ATOM 934 C CA . ARG A 1 119 ? -5.887 -2.844 -7.434 1 89.25 119 ARG A CA 1
ATOM 935 C C . ARG A 1 119 ? -4.75 -3.307 -6.531 1 89.25 119 ARG A C 1
ATOM 937 O O . ARG A 1 119 ? -4.984 -3.943 -5.504 1 89.25 119 ARG A O 1
ATOM 944 N N 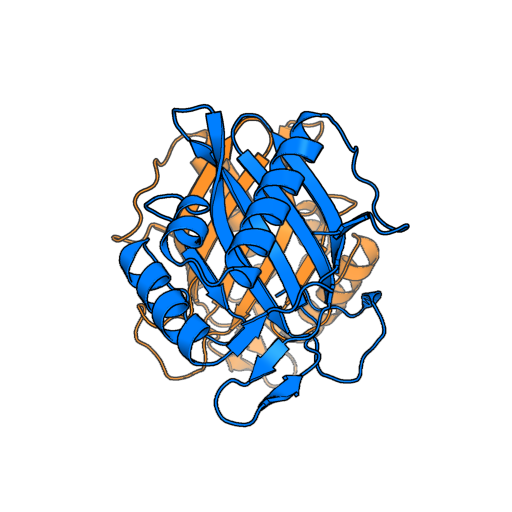. GLU A 1 120 ? -3.541 -3.004 -6.988 1 93.69 120 GLU A N 1
ATOM 945 C CA . GLU A 1 120 ? -2.422 -3.658 -6.316 1 93.69 120 GLU A CA 1
ATOM 946 C C . GLU A 1 120 ? -1.229 -2.715 -6.184 1 93.69 120 GLU A C 1
ATOM 948 O O . GLU A 1 120 ? -1.074 -1.789 -6.984 1 93.69 120 GLU A O 1
ATOM 953 N N . LEU A 1 121 ? -0.521 -2.9 -5.129 1 95.62 121 LEU A N 1
ATOM 954 C CA . LEU A 1 121 ? 0.736 -2.213 -4.855 1 95.62 121 LEU A CA 1
ATOM 955 C C . LEU A 1 121 ? 1.808 -3.197 -4.402 1 95.62 121 LEU A C 1
ATOM 957 O O . LEU A 1 121 ? 1.62 -3.912 -3.414 1 95.62 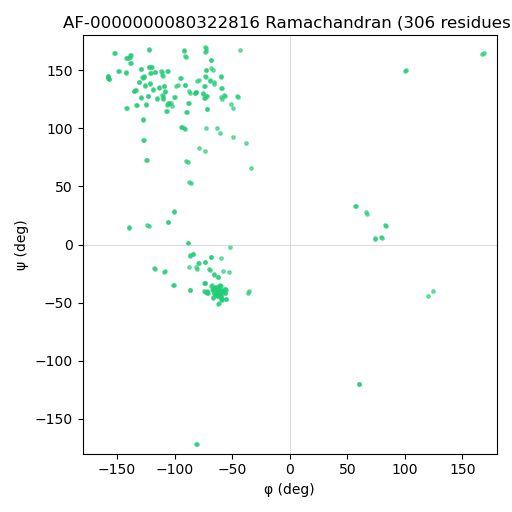121 LEU A O 1
ATOM 961 N N . TRP A 1 122 ? 2.867 -3.252 -5.145 1 97.69 122 TRP A N 1
ATOM 962 C CA . TRP A 1 122 ? 4.035 -4.039 -4.758 1 97.69 122 TRP A CA 1
ATOM 963 C C . TRP A 1 122 ? 5.207 -3.135 -4.391 1 97.69 122 TRP A C 1
ATOM 965 O O . TRP A 1 122 ? 5.531 -2.203 -5.129 1 97.69 122 TRP A O 1
ATOM 975 N N . ILE A 1 123 ? 5.762 -3.369 -3.248 1 98.25 123 ILE A N 1
ATOM 976 C CA . ILE A 1 123 ? 7.078 -2.834 -2.912 1 98.25 123 ILE A CA 1
ATOM 977 C C . ILE A 1 123 ? 8.117 -3.951 -2.959 1 98.25 123 ILE A C 1
ATOM 979 O O . ILE A 1 123 ? 7.969 -4.973 -2.285 1 98.25 123 ILE A O 1
ATOM 983 N N . LEU A 1 124 ? 9.117 -3.758 -3.805 1 98.69 124 LEU A N 1
ATOM 984 C CA . LEU A 1 124 ? 10.094 -4.812 -4.062 1 98.69 124 LEU A CA 1
ATOM 985 C C . LEU A 1 124 ? 11.484 -4.383 -3.617 1 98.69 124 LEU A C 1
ATOM 987 O O . LEU A 1 124 ? 11.836 -3.205 -3.713 1 98.69 124 LEU A O 1
ATOM 991 N N . LYS A 1 125 ? 12.242 -5.359 -3.189 1 97.94 125 LYS A N 1
ATOM 992 C CA . LYS A 1 125 ? 13.656 -5.199 -2.854 1 97.94 125 LYS A CA 1
ATOM 993 C C . LYS A 1 125 ? 14.516 -6.215 -3.6 1 97.94 125 LYS A C 1
ATOM 995 O O . LYS A 1 125 ? 14.102 -7.355 -3.809 1 97.94 125 LYS A O 1
ATOM 1000 N N . LYS A 1 126 ? 15.688 -5.742 -3.957 1 97.38 126 LYS A N 1
ATOM 1001 C CA . LYS A 1 126 ? 16.641 -6.699 -4.496 1 97.38 126 LYS A CA 1
ATOM 1002 C C . LYS A 1 126 ? 17.25 -7.555 -3.389 1 97.38 126 LYS A C 1
ATOM 1004 O O . LYS A 1 126 ? 17.625 -7.043 -2.332 1 97.38 126 LYS A O 1
ATOM 1009 N N . ASN A 1 127 ? 17.219 -8.836 -3.637 1 95.62 127 ASN A N 1
ATOM 1010 C CA . ASN A 1 127 ? 17.906 -9.703 -2.684 1 95.62 127 ASN A CA 1
ATOM 1011 C C . ASN A 1 127 ? 19.406 -9.758 -2.959 1 95.62 127 ASN A C 1
ATOM 1013 O O . ASN A 1 127 ? 19.906 -9.016 -3.799 1 95.62 127 ASN A O 1
ATOM 1017 N N . LYS A 1 128 ? 20.094 -10.648 -2.258 1 93.56 128 LYS A N 1
ATOM 1018 C CA . LYS A 1 128 ? 21.562 -10.727 -2.355 1 93.56 128 LYS A CA 1
ATOM 1019 C C . LYS A 1 128 ? 21.984 -11.172 -3.75 1 93.56 128 LYS A C 1
ATOM 1021 O O . LYS A 1 128 ? 23.094 -10.852 -4.195 1 93.56 128 LYS A O 1
ATOM 1026 N N . GLU A 1 129 ? 21.141 -11.883 -4.453 1 95.31 129 GLU A N 1
ATOM 1027 C CA . GLU A 1 129 ? 21.422 -12.383 -5.797 1 95.31 129 GLU A CA 1
ATOM 1028 C C . GLU A 1 129 ? 21.016 -11.367 -6.859 1 95.31 129 GLU A C 1
ATOM 1030 O O . GLU A 1 129 ? 21.109 -11.633 -8.055 1 95.31 129 GLU A O 1
ATOM 1035 N N . GLY A 1 130 ? 20.516 -10.234 -6.477 1 95.12 130 GLY A N 1
ATOM 1036 C CA . GLY A 1 130 ? 20.141 -9.18 -7.402 1 95.12 130 GLY A CA 1
ATOM 1037 C C . GLY A 1 130 ? 18.75 -9.383 -8 1 95.12 130 GLY A C 1
ATOM 1038 O O . GLY A 1 130 ? 18.422 -8.758 -9.016 1 95.12 130 GLY A O 1
ATOM 1039 N N . LYS A 1 131 ? 18 -10.203 -7.398 1 96.88 131 LYS A N 1
ATOM 1040 C CA . LYS A 1 131 ? 16.656 -10.477 -7.898 1 96.88 131 LYS A CA 1
ATOM 1041 C C . LYS A 1 131 ? 15.609 -9.664 -7.133 1 96.88 131 LYS A C 1
ATOM 1043 O O . LYS A 1 131 ? 15.703 -9.531 -5.91 1 96.88 131 LYS A O 1
ATOM 1048 N N . TRP A 1 132 ? 14.688 -9.109 -7.863 1 98.19 132 TRP A N 1
ATOM 1049 C CA . TRP A 1 132 ? 13.602 -8.352 -7.254 1 98.19 132 TRP A CA 1
ATOM 1050 C C . TRP A 1 132 ? 12.594 -9.281 -6.59 1 98.19 132 TRP A C 1
ATOM 1052 O O . TRP A 1 132 ? 12.109 -10.234 -7.215 1 98.19 132 TRP A O 1
ATOM 1062 N N . LYS A 1 133 ? 12.32 -9.023 -5.289 1 98.44 133 LYS A N 1
ATOM 1063 C CA . LYS A 1 133 ? 11.359 -9.797 -4.508 1 98.44 133 LYS A CA 1
ATOM 1064 C C . LYS A 1 133 ? 10.367 -8.891 -3.797 1 98.44 133 LYS A C 1
ATOM 1066 O O . LYS A 1 133 ? 10.695 -7.75 -3.453 1 98.44 133 LYS A O 1
ATOM 1071 N N . PHE A 1 134 ? 9.195 -9.383 -3.57 1 98.44 134 PHE A N 1
ATOM 1072 C CA . PHE A 1 134 ? 8.172 -8.625 -2.863 1 98.44 134 PHE A CA 1
ATOM 1073 C C . PHE A 1 134 ? 8.516 -8.5 -1.384 1 98.44 134 PHE A C 1
ATOM 1075 O O . PHE A 1 134 ? 8.578 -9.5 -0.667 1 98.44 134 PHE A O 1
ATOM 1082 N N . SER A 1 135 ? 8.734 -7.32 -0.93 1 97.12 135 SER A N 1
ATOM 1083 C CA . SER A 1 135 ? 8.797 -7.039 0.5 1 97.12 135 SER A CA 1
ATOM 1084 C C . SER A 1 135 ? 7.414 -6.75 1.07 1 97.12 135 SER A C 1
ATOM 1086 O O . SER A 1 135 ? 7.105 -7.141 2.199 1 97.12 135 SER A O 1
ATOM 1088 N N . ILE A 1 136 ? 6.652 -6.059 0.315 1 96.94 136 ILE A N 1
ATOM 1089 C CA . ILE A 1 136 ? 5.258 -5.777 0.637 1 96.94 136 ILE A CA 1
ATOM 1090 C C . ILE A 1 136 ? 4.387 -5.988 -0.601 1 96.94 136 ILE A C 1
ATOM 1092 O O . ILE A 1 136 ? 4.742 -5.559 -1.699 1 96.94 136 ILE A O 1
ATOM 1096 N N . TYR A 1 137 ? 3.318 -6.688 -0.464 1 97.25 137 TYR A N 1
ATOM 1097 C CA . TYR A 1 137 ? 2.279 -6.82 -1.479 1 97.25 137 TYR A CA 1
ATOM 1098 C C . TYR A 1 137 ? 0.907 -6.496 -0.9 1 97.25 137 TYR A C 1
ATOM 1100 O O . TYR A 1 137 ? 0.379 -7.254 -0.08 1 97.25 137 TYR A O 1
ATOM 1108 N N . ALA A 1 138 ? 0.393 -5.363 -1.285 1 94.25 138 ALA A N 1
ATOM 1109 C CA . ALA A 1 138 ? -0.932 -4.91 -0.867 1 94.25 138 ALA A CA 1
ATOM 1110 C C . ALA A 1 138 ? -1.922 -4.965 -2.027 1 94.25 138 ALA A C 1
ATOM 1112 O O . ALA A 1 138 ? -1.584 -4.602 -3.156 1 94.25 138 ALA A O 1
ATOM 1113 N N . TYR A 1 139 ? -3.15 -5.48 -1.715 1 92.31 139 TYR A N 1
ATOM 1114 C CA . TYR A 1 139 ? -4.117 -5.562 -2.803 1 92.31 139 TYR A CA 1
ATOM 1115 C C . TYR A 1 139 ? -5.539 -5.391 -2.283 1 92.31 139 TYR A C 1
ATOM 1117 O O . TYR A 1 139 ? -5.801 -5.602 -1.097 1 92.31 139 TYR A O 1
ATOM 1125 N N . GLY A 1 140 ? -6.359 -4.844 -3.113 1 86.62 140 GLY A N 1
ATOM 1126 C CA . GLY A 1 140 ? -7.797 -4.746 -2.898 1 86.62 140 GLY A CA 1
ATOM 1127 C C . GLY A 1 140 ? -8.609 -5.039 -4.148 1 86.62 140 GLY A C 1
ATOM 1128 O O . GLY A 1 140 ? -8.055 -5.121 -5.246 1 86.62 140 GLY A O 1
ATOM 1129 N N . MET A 1 141 ? -9.93 -5.305 -3.9 1 80.5 141 MET A N 1
ATOM 1130 C CA . MET A 1 141 ? -10.836 -5.535 -5.023 1 80.5 141 MET A CA 1
ATOM 1131 C C . MET A 1 141 ? -11.766 -4.344 -5.227 1 80.5 141 MET A C 1
ATOM 1133 O O . MET A 1 141 ? -12.25 -3.756 -4.258 1 80.5 141 MET A O 1
ATOM 1137 N N . ALA A 1 142 ? -11.695 -3.742 -6.418 1 65.12 142 ALA A N 1
ATOM 1138 C CA . ALA A 1 142 ? -12.633 -2.668 -6.754 1 65.12 142 ALA A CA 1
ATOM 1139 C C . ALA A 1 142 ? -14.078 -3.145 -6.648 1 65.12 142 ALA A C 1
ATOM 1141 O O . ALA A 1 142 ? -14.375 -4.309 -6.926 1 65.12 142 ALA A O 1
ATOM 1142 N N . PRO A 1 143 ? -14.867 -2.238 -5.824 1 56.56 143 PRO A N 1
ATOM 1143 C CA . PRO A 1 143 ? -16.266 -2.68 -5.801 1 56.56 143 PRO A CA 1
ATOM 1144 C C . PRO A 1 143 ? -16.797 -3.043 -7.188 1 56.56 143 PRO A C 1
ATOM 1146 O O . PRO A 1 143 ? -16.375 -2.447 -8.188 1 56.56 143 PRO A O 1
ATOM 1149 N N . GLN A 1 144 ? -17.328 -4.168 -7.258 1 48.38 144 GLN A N 1
ATOM 1150 C CA . GLN A 1 144 ? -18.016 -4.637 -8.461 1 48.38 144 GLN A CA 1
ATOM 1151 C C . GLN A 1 144 ? -19.016 -3.598 -8.961 1 48.38 144 GLN A C 1
ATOM 1153 O O . GLN A 1 144 ? -19.672 -2.914 -8.164 1 48.38 144 GLN A O 1
ATOM 1158 N N . GLY A 1 145 ? -18.812 -3.074 -10.18 1 47.97 145 GLY A N 1
ATOM 1159 C CA . GLY A 1 145 ? -19.672 -2.16 -10.906 1 47.97 145 GLY A CA 1
ATOM 1160 C C . GLY A 1 145 ? -18.984 -0.884 -11.328 1 47.97 145 GLY A C 1
ATOM 1161 O O . GLY A 1 145 ? -19.531 -0.099 -12.109 1 47.97 145 GLY A O 1
ATOM 1162 N N . ASN A 1 146 ? -18.188 -0.435 -10.383 1 41.12 146 ASN A N 1
ATOM 1163 C CA . ASN A 1 146 ? -17.578 0.808 -10.844 1 41.12 146 ASN A CA 1
ATOM 1164 C C . ASN A 1 146 ? -16.422 0.544 -11.805 1 41.12 146 ASN A C 1
ATOM 1166 O O . ASN A 1 146 ? -15.422 -0.076 -11.438 1 41.12 146 ASN A O 1
ATOM 1170 N N . THR A 1 147 ? -16.719 0.333 -13.008 1 39.59 147 THR A N 1
ATOM 1171 C CA . THR A 1 147 ? -15.852 0.091 -14.156 1 39.59 147 THR A CA 1
ATOM 1172 C C . THR A 1 147 ? -14.906 1.267 -14.375 1 39.59 147 THR A C 1
ATOM 1174 O O . THR A 1 147 ? -14.195 1.319 -15.383 1 39.59 147 THR A O 1
ATOM 1177 N N . ASN A 1 148 ? -15.156 2.324 -13.727 1 38.09 148 ASN A N 1
ATOM 1178 C CA . ASN A 1 148 ? -14.281 3.436 -14.094 1 38.09 148 ASN A CA 1
ATOM 1179 C C . ASN A 1 148 ? -12.867 3.24 -13.555 1 38.09 148 ASN A C 1
ATOM 1181 O O . ASN A 1 148 ? -12.672 3.152 -12.344 1 38.09 148 ASN A O 1
ATOM 1185 N N . PRO A 1 149 ? -12.031 2.805 -14.422 1 39 149 PRO A N 1
ATOM 1186 C CA . PRO A 1 149 ? -10.625 2.596 -14.07 1 39 149 PRO A CA 1
ATOM 1187 C C . PRO A 1 149 ? -10.094 3.648 -13.094 1 39 149 PRO A C 1
ATOM 1189 O O . PRO A 1 149 ? -9.203 3.357 -12.289 1 39 149 PRO A O 1
ATOM 1192 N N . GLY A 1 150 ? -10.43 4.867 -13.266 1 38.66 150 GLY A N 1
ATOM 1193 C CA . GLY A 1 150 ? -10.047 5.918 -12.336 1 38.66 150 GLY A CA 1
ATOM 1194 C C . GLY A 1 150 ? -10.422 5.609 -10.898 1 38.66 150 GLY A C 1
ATOM 1195 O O . GLY A 1 150 ? -9.992 6.305 -9.977 1 38.66 150 GLY A O 1
ATOM 1196 N N . ASP A 1 151 ? -11.391 4.781 -10.836 1 39.78 151 ASP A N 1
ATOM 1197 C CA . ASP A 1 151 ? -11.969 4.477 -9.531 1 39.78 151 ASP A CA 1
ATOM 1198 C C . ASP A 1 151 ? -11.227 3.334 -8.852 1 39.78 151 ASP A C 1
ATOM 1200 O O . ASP A 1 151 ? -11.586 2.916 -7.75 1 39.78 151 ASP A O 1
ATOM 1204 N N . ALA A 1 152 ? -10.531 2.623 -9.672 1 37.66 152 ALA A N 1
ATOM 1205 C CA . ALA A 1 152 ? -9.836 1.468 -9.109 1 37.66 152 ALA A CA 1
ATOM 1206 C C . ALA A 1 152 ? -9.047 1.856 -7.859 1 37.66 152 ALA A C 1
ATOM 1208 O O . ALA A 1 152 ? -8.18 2.73 -7.914 1 37.66 152 ALA A O 1
ATOM 1209 N N . VAL A 1 153 ? -9.727 1.688 -6.711 1 38.38 153 VAL A N 1
ATOM 1210 C CA . VAL A 1 153 ? -9.305 1.97 -5.344 1 38.38 153 VAL A CA 1
ATOM 1211 C C . VAL A 1 153 ? -8.07 1.141 -5 1 38.38 153 VAL A C 1
ATOM 1213 O O . VAL A 1 153 ? -8.055 -0.074 -5.211 1 38.38 153 VAL A O 1
ATOM 1216 N N . VAL A 1 154 ? -6.898 1.645 -5.121 1 35.38 154 VAL A N 1
ATOM 1217 C CA . VAL A 1 154 ? -5.656 0.995 -4.715 1 35.38 154 VAL A CA 1
ATOM 1218 C C . VAL A 1 154 ? -5.773 0.519 -3.268 1 35.38 154 VAL A C 1
ATOM 1220 O O . VAL A 1 154 ? -4.875 -0.154 -2.756 1 35.38 154 VAL A O 1
ATOM 1223 N N . TRP A 1 155 ? -6.57 0.536 -2.344 1 26.89 155 TRP A N 1
ATOM 1224 C CA . TRP A 1 155 ? -5.996 0.061 -1.089 1 26.89 155 TRP A CA 1
ATOM 1225 C C . TRP A 1 155 ? -5.742 -1.442 -1.141 1 26.89 155 TRP A C 1
ATOM 1227 O O . TRP A 1 155 ? -6.512 -2.186 -1.754 1 26.89 155 TRP A O 1
ATOM 1237 N N . MET B 1 1 ? 4.496 15.578 18.391 1 61.03 1 MET B N 1
ATOM 1238 C CA . MET B 1 1 ? 3.98 14.359 17.766 1 61.03 1 MET B CA 1
ATOM 1239 C C . MET B 1 1 ? 4.961 13.211 17.938 1 61.03 1 MET B C 1
ATOM 1241 O O . MET B 1 1 ? 6.168 13.383 17.766 1 61.03 1 MET B O 1
ATOM 1245 N N . HIS B 1 2 ? 4.398 12.094 18.656 1 82.94 2 HIS B N 1
ATOM 1246 C CA . HIS B 1 2 ? 5.203 10.977 19.141 1 82.94 2 HIS B CA 1
ATOM 1247 C C . HIS B 1 2 ? 5.031 9.75 18.25 1 82.94 2 HIS B C 1
ATOM 1249 O O . HIS B 1 2 ? 3.953 9.523 17.703 1 82.94 2 HIS B O 1
ATOM 1255 N N . TYR B 1 3 ? 6.211 9.344 17.734 1 91.25 3 TYR B N 1
ATOM 1256 C CA . TYR B 1 3 ? 6.184 8.008 17.141 1 91.25 3 TYR B CA 1
ATOM 1257 C C . TYR B 1 3 ? 6.883 7 18.047 1 91.25 3 TYR B C 1
ATOM 1259 O O . TYR B 1 3 ? 7.664 7.379 18.922 1 91.25 3 TYR B O 1
ATOM 1267 N N . LYS B 1 4 ? 6.414 5.863 17.953 1 92.88 4 LYS B N 1
ATOM 1268 C CA . LYS B 1 4 ? 7.047 4.738 18.625 1 92.88 4 LYS B CA 1
ATOM 1269 C C . LYS B 1 4 ? 7.449 3.652 17.641 1 92.88 4 LYS B C 1
ATOM 1271 O O . LYS B 1 4 ? 6.723 3.383 16.672 1 92.88 4 LYS B O 1
ATOM 1276 N N . ILE B 1 5 ? 8.625 3.072 17.828 1 93.56 5 ILE B N 1
ATOM 1277 C CA . ILE B 1 5 ? 9.023 1.882 17.078 1 93.56 5 ILE B CA 1
ATOM 1278 C C . ILE B 1 5 ? 8.555 0.631 17.828 1 93.56 5 ILE B C 1
ATOM 1280 O O . ILE B 1 5 ? 8.93 0.413 18.969 1 93.56 5 ILE B O 1
ATOM 1284 N N . LEU B 1 6 ? 7.766 -0.145 17.125 1 92.31 6 LEU B N 1
ATOM 1285 C CA . LEU B 1 6 ? 7.219 -1.333 17.781 1 92.31 6 LEU B CA 1
ATOM 1286 C C . LEU B 1 6 ? 8.32 -2.348 18.062 1 92.31 6 LEU B C 1
ATOM 1288 O O . LEU B 1 6 ? 9.297 -2.439 17.328 1 92.31 6 LEU B O 1
ATOM 1292 N N . LYS B 1 7 ? 8.086 -3.143 19.125 1 89.69 7 LYS B N 1
ATOM 1293 C CA . LYS B 1 7 ? 9.07 -4.117 19.578 1 89.69 7 LYS B CA 1
ATOM 1294 C C . LYS B 1 7 ? 9.336 -5.172 18.5 1 89.69 7 LYS B C 1
ATOM 1296 O O . LYS B 1 7 ? 10.453 -5.684 18.391 1 89.69 7 LYS B O 1
ATOM 1301 N N . GLU B 1 8 ? 8.328 -5.418 17.656 1 87.31 8 GLU B N 1
ATOM 1302 C CA . GLU B 1 8 ? 8.43 -6.465 16.656 1 87.31 8 GLU B CA 1
ATOM 1303 C C . GLU B 1 8 ? 9.156 -5.965 15.406 1 87.31 8 GLU B C 1
ATOM 1305 O O . GLU B 1 8 ? 9.484 -6.75 14.516 1 87.31 8 GLU B O 1
ATOM 1310 N N . ALA B 1 9 ? 9.375 -4.629 15.445 1 90.88 9 ALA B N 1
ATOM 1311 C CA . ALA B 1 9 ? 10.047 -4.062 14.281 1 90.88 9 ALA B CA 1
ATOM 1312 C C . ALA B 1 9 ? 11.477 -4.578 14.172 1 90.88 9 ALA B C 1
ATOM 1314 O O . ALA B 1 9 ? 12.18 -4.711 15.18 1 90.88 9 ALA B O 1
ATOM 1315 N N . THR B 1 10 ? 11.906 -4.875 12.891 1 87.06 10 THR B N 1
ATOM 1316 C CA . THR B 1 10 ? 13.234 -5.445 12.727 1 87.06 10 THR B CA 1
ATOM 1317 C C . THR B 1 10 ? 14.07 -4.59 11.773 1 87.06 10 THR B C 1
ATOM 1319 O O . THR B 1 10 ? 15.156 -5.004 11.352 1 87.06 10 THR B O 1
ATOM 1322 N N . PHE B 1 11 ? 13.758 -3.436 11.492 1 91.12 11 PHE B N 1
ATOM 1323 C CA . PHE B 1 11 ? 14.5 -2.586 10.57 1 91.12 11 PHE B CA 1
ATOM 1324 C C . PHE B 1 11 ? 15.555 -1.773 11.32 1 91.12 11 PHE B C 1
ATOM 1326 O O . PHE B 1 11 ? 15.477 -1.62 12.539 1 91.12 11 PHE B O 1
ATOM 1333 N N . GLU B 1 12 ? 16.516 -1.264 10.562 1 89.75 12 GLU B N 1
ATOM 1334 C CA . GLU B 1 12 ? 17.562 -0.427 11.141 1 89.75 12 GLU B CA 1
ATOM 1335 C C . GLU B 1 12 ? 17.125 1.037 11.188 1 89.75 12 GLU B C 1
ATOM 1337 O O . GLU B 1 12 ? 16.703 1.6 10.18 1 89.75 12 GLU B O 1
ATOM 1342 N N . LEU B 1 13 ? 17.312 1.659 12.344 1 93.94 13 LEU B N 1
ATOM 1343 C CA . LEU B 1 13 ? 16.984 3.072 12.5 1 93.94 13 LEU B CA 1
ATOM 1344 C C . LEU B 1 13 ? 18.172 3.949 12.172 1 93.94 13 LEU B C 1
ATOM 1346 O O . LEU B 1 13 ? 18.75 4.594 13.055 1 93.94 13 LEU B O 1
ATOM 1350 N N . THR B 1 14 ? 18.516 4.035 10.867 1 94.5 14 THR B N 1
ATOM 1351 C CA . THR B 1 14 ? 19.609 4.887 10.398 1 94.5 14 THR B CA 1
ATOM 1352 C C . THR B 1 14 ? 19.203 6.359 10.445 1 94.5 14 THR B C 1
ATOM 1354 O O . THR B 1 14 ? 18.031 6.68 10.695 1 94.5 14 THR B O 1
ATOM 1357 N N . ASN B 1 15 ? 20.109 7.23 10.258 1 95.06 15 ASN B N 1
ATOM 1358 C CA . ASN B 1 15 ? 19.797 8.656 10.219 1 95.06 15 ASN B CA 1
ATOM 1359 C C . ASN B 1 15 ? 18.797 8.977 9.102 1 95.06 15 ASN B C 1
ATOM 1361 O O . ASN B 1 15 ? 17.906 9.805 9.273 1 95.06 15 ASN B O 1
ATOM 1365 N N . GLU B 1 16 ? 18.969 8.336 7.973 1 94.75 16 GLU B N 1
ATOM 1366 C CA . GLU B 1 16 ? 18.078 8.547 6.844 1 94.75 16 GLU B CA 1
ATOM 1367 C C . GLU B 1 16 ? 16.656 8.07 7.168 1 94.75 16 GLU B C 1
ATOM 1369 O O . GLU B 1 16 ? 15.68 8.711 6.785 1 94.75 16 GLU B O 1
ATOM 1374 N N . VAL B 1 17 ? 16.609 6.945 7.879 1 96.25 17 VAL B N 1
ATOM 1375 C CA . VAL B 1 17 ? 15.305 6.434 8.281 1 96.25 17 VAL B CA 1
ATOM 1376 C C . VAL B 1 17 ? 14.664 7.391 9.281 1 96.25 17 VAL B C 1
ATOM 1378 O O . VAL B 1 17 ? 13.453 7.637 9.227 1 96.25 17 VAL B O 1
ATOM 1381 N N . LYS B 1 18 ? 15.43 7.945 10.141 1 95.81 18 LYS B N 1
ATOM 1382 C CA . LYS B 1 18 ? 14.906 8.945 11.07 1 95.81 18 LYS B CA 1
ATOM 1383 C C . LYS B 1 18 ? 14.344 10.148 10.32 1 95.81 18 LYS B C 1
ATOM 1385 O O . LYS B 1 18 ? 13.344 10.734 10.734 1 95.81 18 LYS B O 1
ATOM 1390 N N . GLU B 1 19 ? 14.953 10.492 9.234 1 96.19 19 GLU B N 1
ATOM 1391 C CA . GLU B 1 19 ? 14.516 11.648 8.445 1 96.19 19 GLU B CA 1
ATOM 1392 C C . GLU B 1 19 ? 13.148 11.398 7.824 1 96.19 19 GLU B C 1
ATOM 1394 O O . GLU B 1 19 ? 12.289 12.289 7.82 1 96.19 19 GLU B O 1
ATOM 1399 N N . ILE B 1 20 ? 12.961 10.211 7.234 1 97.31 20 ILE B N 1
ATOM 1400 C CA . ILE B 1 20 ? 11.672 9.93 6.605 1 97.31 20 ILE B CA 1
ATOM 1401 C C . ILE B 1 20 ? 10.586 9.82 7.676 1 97.31 20 ILE B C 1
ATOM 1403 O O . ILE B 1 20 ? 9.445 10.227 7.453 1 97.31 20 ILE B O 1
ATOM 1407 N N . ILE B 1 21 ? 10.914 9.281 8.867 1 96.44 21 ILE B N 1
ATOM 1408 C CA . ILE B 1 21 ? 9.961 9.203 9.961 1 96.44 21 ILE B CA 1
ATOM 1409 C C . ILE B 1 21 ? 9.609 10.617 10.438 1 96.44 21 ILE B C 1
ATOM 1411 O O . ILE B 1 21 ? 8.453 10.906 10.75 1 96.44 21 ILE B O 1
ATOM 1415 N N . GLN B 1 22 ? 10.586 11.492 10.453 1 95.75 22 GLN B N 1
ATOM 1416 C CA . GLN B 1 22 ? 10.344 12.883 10.828 1 95.75 22 GLN B CA 1
ATOM 1417 C C . GLN B 1 22 ? 9.406 13.57 9.836 1 95.75 22 GLN B C 1
ATOM 1419 O O . GLN B 1 22 ? 8.578 14.391 10.219 1 95.75 22 GLN B O 1
ATOM 1424 N N . ALA B 1 23 ? 9.578 13.289 8.539 1 97.38 23 ALA B N 1
ATOM 1425 C CA . ALA B 1 23 ? 8.672 13.844 7.543 1 97.38 23 ALA B CA 1
ATOM 1426 C C . ALA B 1 23 ? 7.223 13.469 7.852 1 97.38 23 ALA B C 1
ATOM 1428 O O . ALA B 1 23 ? 6.316 14.289 7.691 1 97.38 23 ALA B O 1
ATOM 1429 N N . ILE B 1 24 ? 7 12.273 8.32 1 97 24 ILE B N 1
ATOM 1430 C CA . ILE B 1 24 ? 5.66 11.805 8.664 1 97 24 ILE B CA 1
ATOM 1431 C C . ILE B 1 24 ? 5.18 12.508 9.93 1 97 24 ILE B C 1
ATOM 1433 O O . ILE B 1 24 ? 4.016 12.906 10.023 1 97 24 ILE B O 1
ATOM 1437 N N . ALA B 1 25 ? 6.078 12.664 10.859 1 94.19 25 ALA B N 1
ATOM 1438 C CA . ALA B 1 25 ? 5.742 13.398 12.078 1 94.19 25 ALA B CA 1
ATOM 1439 C C . ALA B 1 25 ? 5.344 14.836 11.758 1 94.19 25 ALA B C 1
ATOM 1441 O O . ALA B 1 25 ? 4.406 15.375 12.352 1 94.19 25 ALA B O 1
ATOM 1442 N N . ASP B 1 26 ? 6.066 15.438 10.844 1 94.75 26 ASP B N 1
ATOM 1443 C CA . ASP B 1 26 ? 5.746 16.797 10.422 1 94.75 26 ASP B CA 1
ATOM 1444 C C . ASP B 1 26 ? 4.363 16.859 9.781 1 94.75 26 ASP B C 1
ATOM 1446 O O . ASP B 1 26 ? 3.607 17.812 10.023 1 94.75 26 ASP B O 1
ATOM 1450 N N . TYR B 1 27 ? 4.074 15.961 8.969 1 96.5 27 TYR B N 1
ATOM 1451 C CA . TYR B 1 27 ? 2.74 15.852 8.391 1 96.5 27 TYR B CA 1
ATOM 1452 C C . TYR B 1 27 ? 1.68 15.766 9.477 1 96.5 27 TYR B C 1
ATOM 1454 O O . TYR B 1 27 ? 0.664 16.453 9.422 1 96.5 27 TYR B O 1
ATOM 1462 N N . ASN B 1 28 ? 1.882 14.922 10.477 1 94.12 28 ASN B N 1
ATOM 1463 C CA . ASN B 1 28 ? 0.929 14.773 11.57 1 94.12 28 ASN B CA 1
ATOM 1464 C C . ASN B 1 28 ? 0.745 16.078 12.336 1 94.12 28 ASN B C 1
ATOM 1466 O O . ASN B 1 28 ? -0.371 16.422 12.727 1 94.12 28 ASN B O 1
ATOM 1470 N N . SER B 1 29 ? 1.823 16.766 12.555 1 93 29 SER B N 1
ATOM 1471 C CA . SER B 1 29 ? 1.74 18.078 13.195 1 93 29 SER B CA 1
ATOM 1472 C C . SER B 1 29 ? 0.891 19.047 12.375 1 93 29 SER B C 1
ATOM 1474 O O . SER B 1 29 ? 0.111 19.828 12.93 1 93 29 SER B O 1
ATOM 1476 N N . SER B 1 30 ? 1.089 19.016 11.039 1 95.25 30 SER B N 1
ATOM 1477 C CA . SER B 1 30 ? 0.298 19.859 10.148 1 95.25 30 SER B CA 1
ATOM 1478 C C . SER B 1 30 ? -1.187 19.531 10.242 1 95.25 30 SER B C 1
ATOM 1480 O O . SER B 1 30 ? -2.035 20.422 10.18 1 95.25 30 SER B O 1
ATOM 1482 N N . LEU B 1 31 ? -1.48 18.234 10.375 1 94.5 31 LEU B N 1
ATOM 1483 C CA . LEU B 1 31 ? -2.865 17.812 10.547 1 94.5 31 LEU B CA 1
ATOM 1484 C C . LEU B 1 31 ? -3.471 18.438 11.805 1 94.5 31 LEU B C 1
ATOM 1486 O O . LEU B 1 31 ? -4.586 18.969 11.766 1 94.5 31 LEU B O 1
ATOM 1490 N N . LYS B 1 32 ? -2.766 18.406 12.859 1 92.19 32 LYS B N 1
ATOM 1491 C CA . LYS B 1 32 ? -3.221 18.969 14.133 1 92.19 32 LYS B CA 1
ATOM 1492 C C . LYS B 1 32 ? -3.479 20.469 14.016 1 92.19 32 LYS B C 1
ATOM 1494 O O . LYS B 1 32 ? -4.418 20.984 14.625 1 92.19 32 LYS B O 1
ATOM 1499 N N . GLN B 1 33 ? -2.672 21.094 13.234 1 93.19 33 GLN B N 1
ATOM 1500 C CA . GLN B 1 33 ? -2.777 22.531 13.07 1 93.19 33 GLN B CA 1
ATOM 1501 C C . GLN B 1 33 ? -3.914 22.891 12.117 1 93.19 33 GLN B C 1
ATOM 1503 O O . GLN B 1 33 ? -4.328 24.062 12.047 1 93.19 33 GLN B O 1
ATOM 1508 N N . GLY B 1 34 ? -4.402 22 11.375 1 92.5 34 GLY B N 1
ATOM 1509 C CA . GLY B 1 34 ? -5.422 22.266 10.367 1 92.5 34 GLY B CA 1
ATOM 1510 C C . GLY B 1 34 ? -4.922 23.125 9.227 1 92.5 34 GLY B C 1
ATOM 1511 O O . GLY B 1 34 ? -5.688 23.891 8.641 1 92.5 34 GLY B O 1
ATOM 1512 N N . SER B 1 35 ? -3.688 23.094 8.969 1 94.62 35 SER B N 1
ATOM 1513 C CA . SER B 1 35 ? -3.061 23.891 7.918 1 94.62 35 SER B CA 1
ATOM 1514 C C . SER B 1 35 ? -2.959 23.094 6.613 1 94.62 35 SER B C 1
ATOM 1516 O O . SER B 1 35 ? -1.999 22.359 6.406 1 94.62 35 SER B O 1
ATOM 1518 N N . VAL B 1 36 ? -3.871 23.359 5.691 1 97.12 36 VAL B N 1
ATOM 1519 C CA . VAL B 1 36 ? -3.908 22.609 4.434 1 97.12 36 VAL B CA 1
ATOM 1520 C C . VAL B 1 36 ? -2.615 22.844 3.656 1 97.12 36 VAL B C 1
ATOM 1522 O O . VAL B 1 36 ? -2.043 21.922 3.092 1 97.12 36 VAL B O 1
ATOM 1525 N N . SER B 1 37 ? -2.189 24.078 3.684 1 97 37 SER B N 1
ATOM 1526 C CA . SER B 1 37 ? -0.959 24.406 2.967 1 97 37 SER B CA 1
ATOM 1527 C C . SER B 1 37 ? 0.219 23.594 3.51 1 97 37 SER B C 1
ATOM 1529 O O . SER B 1 37 ? 1.027 23.078 2.742 1 97 37 SER B O 1
ATOM 1531 N N . SER B 1 38 ? 0.305 23.516 4.828 1 96.69 38 SER B N 1
ATOM 1532 C CA . SER B 1 38 ? 1.379 22.734 5.438 1 96.69 38 SER B CA 1
ATOM 1533 C C . SER B 1 38 ? 1.227 21.25 5.137 1 96.69 38 SER B C 1
ATOM 1535 O O . SER B 1 38 ? 2.217 20.547 4.906 1 96.69 38 SER B O 1
ATOM 1537 N N . ILE B 1 39 ? 0.023 20.766 5.141 1 97.81 39 ILE B N 1
ATOM 1538 C CA . ILE B 1 39 ? -0.249 19.375 4.809 1 97.81 39 ILE B CA 1
ATOM 1539 C C . ILE B 1 39 ? 0.213 19.078 3.383 1 97.81 39 ILE B C 1
ATOM 1541 O O . ILE B 1 39 ? 0.921 18.109 3.143 1 97.81 39 ILE B O 1
ATOM 1545 N N . MET B 1 40 ? -0.077 19.969 2.496 1 97.88 40 MET B N 1
ATOM 1546 C CA . MET B 1 40 ? 0.213 19.734 1.083 1 97.88 40 MET B CA 1
ATOM 1547 C C . MET B 1 40 ? 1.715 19.766 0.824 1 97.88 40 MET B C 1
ATOM 1549 O O . MET B 1 40 ? 2.195 19.156 -0.135 1 97.88 40 MET B O 1
ATOM 1553 N N . ASN B 1 41 ? 2.447 20.375 1.691 1 97.06 41 ASN B N 1
ATOM 1554 C CA . ASN B 1 41 ? 3.9 20.406 1.568 1 97.06 41 ASN B CA 1
ATOM 1555 C C . ASN B 1 41 ? 4.512 19.031 1.787 1 97.06 41 ASN B C 1
ATOM 1557 O O . ASN B 1 41 ? 5.688 18.812 1.482 1 97.06 41 ASN B O 1
ATOM 1561 N N . SER B 1 42 ? 3.777 18.078 2.242 1 98 42 SER B N 1
ATOM 1562 C CA . SER B 1 42 ? 4.277 16.719 2.5 1 98 42 SER B CA 1
ATOM 1563 C C . SER B 1 42 ? 4.195 15.859 1.247 1 98 42 SER B C 1
ATOM 1565 O O . SER B 1 42 ? 4.762 14.766 1.207 1 98 42 SER B O 1
ATOM 1567 N N . TYR B 1 43 ? 3.525 16.359 0.175 1 98.06 43 TYR B N 1
ATOM 1568 C CA . TYR B 1 43 ? 3.213 15.523 -0.98 1 98.06 43 TYR B CA 1
ATOM 1569 C C . TYR B 1 43 ? 4.023 15.953 -2.197 1 98.06 43 TYR B C 1
ATOM 1571 O O . TYR B 1 43 ? 4.312 17.141 -2.371 1 98.06 43 TYR B O 1
ATOM 1579 N N . THR B 1 44 ? 4.379 14.938 -3 1 96 44 THR B N 1
ATOM 1580 C CA . THR B 1 44 ? 4.891 15.258 -4.328 1 96 44 THR B CA 1
ATOM 1581 C C . THR B 1 44 ? 3.766 15.727 -5.242 1 96 44 THR B C 1
ATOM 1583 O O . THR B 1 44 ? 2.586 15.547 -4.93 1 96 44 THR B O 1
ATOM 1586 N N . GLU B 1 45 ? 4.109 16.312 -6.355 1 91.25 45 GLU B N 1
ATOM 1587 C CA . GLU B 1 45 ? 3.115 16.828 -7.285 1 91.25 45 GLU B CA 1
ATOM 1588 C C . GLU B 1 45 ? 2.254 15.711 -7.859 1 91.25 45 GLU B C 1
ATOM 1590 O O . GLU B 1 45 ? 1.052 15.891 -8.07 1 91.25 45 GLU B O 1
ATOM 1595 N N . ASP B 1 46 ? 2.873 14.555 -8.109 1 90.38 46 ASP B N 1
ATOM 1596 C CA . ASP B 1 46 ? 2.166 13.43 -8.719 1 90.38 46 ASP B CA 1
ATOM 1597 C C . ASP B 1 46 ? 1.759 12.398 -7.676 1 90.38 46 ASP B C 1
ATOM 1599 O O . ASP B 1 46 ? 1.656 11.211 -7.977 1 90.38 46 ASP B O 1
ATOM 1603 N N . SER B 1 47 ? 1.544 12.82 -6.488 1 95.31 47 SER B N 1
ATOM 1604 C CA . SER B 1 47 ? 1.255 11.922 -5.375 1 95.31 47 SER B CA 1
ATOM 1605 C C . SER B 1 47 ? -0.11 11.258 -5.539 1 95.31 47 SER B C 1
ATOM 1607 O O . SER B 1 47 ? -0.952 11.742 -6.297 1 95.31 47 SER B O 1
ATOM 1609 N N . VAL B 1 48 ? -0.252 10.195 -4.879 1 94.38 48 VAL B N 1
ATOM 1610 C CA . VAL B 1 48 ? -1.503 9.445 -4.836 1 94.38 48 VAL B CA 1
ATOM 1611 C C . VAL B 1 48 ? -1.885 9.156 -3.383 1 94.38 48 VAL B C 1
ATOM 1613 O O . VAL B 1 48 ? -1.056 8.703 -2.594 1 94.38 48 VAL B O 1
ATOM 1616 N N . LEU B 1 49 ? -3.098 9.516 -2.977 1 95.06 49 LEU B N 1
ATOM 1617 C CA . LEU B 1 49 ? -3.721 9.18 -1.701 1 95.06 49 LEU B CA 1
ATOM 1618 C C . LEU B 1 49 ? -4.688 8.016 -1.863 1 95.06 49 LEU B C 1
ATOM 1620 O O . LEU B 1 49 ? -5.59 8.062 -2.703 1 95.06 49 LEU B O 1
ATOM 1624 N N . ILE B 1 50 ? -4.492 6.957 -0.997 1 90.69 50 ILE B N 1
ATOM 1625 C CA . ILE B 1 50 ? -5.27 5.734 -1.167 1 90.69 50 ILE B CA 1
ATOM 1626 C C . ILE B 1 50 ? -5.949 5.367 0.15 1 90.69 50 ILE B C 1
ATOM 1628 O O . ILE B 1 50 ? -5.395 4.621 0.958 1 90.69 50 ILE B O 1
ATOM 1632 N N . PRO B 1 51 ? -7.199 5.906 0.331 1 88.75 51 PRO B N 1
ATOM 1633 C CA . PRO B 1 51 ? -7.98 5.402 1.465 1 88.75 51 PRO B CA 1
ATOM 1634 C C . PRO B 1 51 ? -8.508 3.99 1.236 1 88.75 51 PRO B C 1
ATOM 1636 O O . PRO B 1 51 ? -8.883 3.643 0.114 1 88.75 51 PRO B O 1
ATOM 1639 N N . GLU B 1 52 ? -8.555 3.197 2.293 1 81.38 52 GLU B N 1
ATOM 1640 C CA . GLU B 1 52 ? -9.133 1.86 2.178 1 81.38 52 GLU B CA 1
ATOM 1641 C C . GLU B 1 52 ? -10.586 1.921 1.72 1 81.38 52 GLU B C 1
ATOM 1643 O O . GLU B 1 52 ? -11.352 2.773 2.176 1 81.38 52 GLU B O 1
ATOM 1648 N N . ASN B 1 53 ? -10.977 1.121 0.812 1 78.31 53 ASN B N 1
ATOM 1649 C CA . ASN B 1 53 ? -12.328 0.876 0.318 1 78.31 53 ASN B CA 1
ATOM 1650 C C . ASN B 1 53 ? -12.82 2.021 -0.562 1 78.31 53 ASN B C 1
ATOM 1652 O O . ASN B 1 53 ? -14 2.08 -0.909 1 78.31 53 ASN B O 1
ATOM 1656 N N . LEU B 1 54 ? -11.961 3.01 -0.844 1 82.81 54 LEU B N 1
ATOM 1657 C CA . LEU B 1 54 ? -12.336 4.117 -1.72 1 82.81 54 LEU B CA 1
ATOM 1658 C C . LEU B 1 54 ? -11.383 4.207 -2.91 1 82.81 54 LEU B C 1
ATOM 1660 O O . LEU B 1 54 ? -10.305 3.607 -2.898 1 82.81 54 LEU B O 1
ATOM 1664 N N . LYS B 1 55 ? -11.797 5.027 -3.861 1 83.44 55 LYS B N 1
ATOM 1665 C CA . LYS B 1 55 ? -10.953 5.266 -5.031 1 83.44 55 LYS B CA 1
ATOM 1666 C C . LYS B 1 55 ? -9.711 6.07 -4.66 1 83.44 55 LYS B C 1
ATOM 1668 O O . LYS B 1 55 ? -9.789 7.012 -3.869 1 83.44 55 LYS B O 1
ATOM 1673 N N . PRO B 1 56 ? -8.555 5.641 -5.332 1 88.19 56 PRO B N 1
ATOM 1674 C CA . PRO B 1 56 ? -7.375 6.488 -5.145 1 88.19 56 PRO B CA 1
ATOM 1675 C C . PRO B 1 56 ? -7.594 7.922 -5.629 1 88.19 56 PRO B C 1
ATOM 1677 O O . PRO B 1 56 ? -8.305 8.141 -6.609 1 88.19 56 PRO B O 1
ATOM 1680 N N . ILE B 1 57 ? -7.027 8.844 -4.938 1 91.5 57 ILE B N 1
ATOM 1681 C CA . ILE B 1 57 ? -7.047 10.258 -5.293 1 91.5 57 ILE B CA 1
ATOM 1682 C C . ILE B 1 57 ? -5.672 10.68 -5.805 1 91.5 57 ILE B C 1
ATOM 1684 O O . ILE B 1 57 ? -4.691 10.68 -5.051 1 91.5 57 ILE B O 1
ATOM 1688 N N . SER B 1 58 ? -5.645 11.047 -7.105 1 91.44 58 SER B N 1
ATOM 1689 C CA . SER B 1 58 ? -4.355 11.328 -7.73 1 91.44 58 SER B CA 1
ATOM 1690 C C . SER B 1 58 ? -4.176 12.82 -7.992 1 91.44 58 SER B C 1
ATOM 1692 O O . SER B 1 58 ? -5.078 13.477 -8.508 1 91.44 58 SER B O 1
ATOM 1694 N N . GLY B 1 59 ? -3.021 13.266 -7.578 1 92.75 59 GLY B N 1
ATOM 1695 C CA . GLY B 1 59 ? -2.662 14.641 -7.883 1 92.75 59 GLY B CA 1
ATOM 1696 C C . GLY B 1 59 ? -2.859 15.578 -6.711 1 92.75 59 GLY B C 1
ATOM 1697 O O . GLY B 1 59 ? -3.805 15.422 -5.934 1 92.75 59 GLY B O 1
ATOM 1698 N N . LEU B 1 60 ? -2.006 16.625 -6.688 1 94.75 60 LEU B N 1
ATOM 1699 C CA . LEU B 1 60 ? -1.952 17.531 -5.551 1 94.75 60 LEU B CA 1
ATOM 1700 C C . LEU B 1 60 ? -3.27 18.281 -5.398 1 94.75 60 LEU B C 1
ATOM 1702 O O . LEU B 1 60 ? -3.768 18.453 -4.281 1 94.75 60 LEU B O 1
ATOM 1706 N N . LYS B 1 61 ? -3.803 18.734 -6.469 1 95.69 61 LYS B N 1
ATOM 1707 C CA . LYS B 1 61 ? -5.027 19.516 -6.406 1 95.69 61 LYS B CA 1
ATOM 1708 C C . LYS B 1 61 ? -6.176 18.703 -5.816 1 95.69 61 LYS B C 1
ATOM 1710 O O . LYS B 1 61 ? -6.906 19.188 -4.945 1 95.69 61 LYS B O 1
ATOM 1715 N N . GLU B 1 62 ? -6.395 17.5 -6.328 1 95.88 62 GLU B N 1
ATOM 1716 C CA . GLU B 1 62 ? -7.461 16.625 -5.824 1 95.88 62 GLU B CA 1
ATOM 1717 C C . GLU B 1 62 ? -7.23 16.266 -4.359 1 95.88 62 GLU B C 1
ATOM 1719 O O . GLU B 1 62 ? -8.172 16.234 -3.568 1 95.88 62 GLU B O 1
ATOM 1724 N N . ILE B 1 63 ? -6 16 -4.004 1 97.12 63 ILE B N 1
ATOM 1725 C CA . ILE B 1 63 ? -5.66 15.664 -2.625 1 97.12 63 ILE B CA 1
ATOM 1726 C C . ILE B 1 63 ? -5.902 16.875 -1.726 1 97.12 63 ILE B C 1
ATOM 1728 O O . ILE B 1 63 ? -6.426 16.734 -0.618 1 97.12 63 ILE B O 1
ATOM 1732 N N . GLU B 1 64 ? -5.516 18.047 -2.215 1 97.94 64 GLU B N 1
ATOM 1733 C CA . GLU B 1 64 ? -5.762 19.266 -1.461 1 97.94 64 GLU B CA 1
ATOM 1734 C C . GLU B 1 64 ? -7.242 19.438 -1.145 1 97.94 64 GLU B C 1
ATOM 1736 O O . GLU B 1 64 ? -7.605 19.812 -0.029 1 97.94 64 GLU B O 1
ATOM 1741 N N . SER B 1 65 ? -8.094 19.141 -2.111 1 97.56 65 SER B N 1
ATOM 1742 C CA . SER B 1 65 ? -9.539 19.25 -1.912 1 97.56 65 SER B CA 1
ATOM 1743 C C . SER B 1 65 ? -10.008 18.328 -0.792 1 97.56 65 SER B C 1
ATOM 1745 O O . SER B 1 65 ? -10.883 18.703 -0.003 1 97.56 65 SER B O 1
ATOM 1747 N N . VAL B 1 66 ? -9.469 17.156 -0.729 1 96.25 66 VAL B N 1
ATOM 1748 C CA . VAL B 1 66 ? -9.812 16.203 0.326 1 96.25 66 VAL B CA 1
ATOM 1749 C C . VAL B 1 66 ? -9.484 16.812 1.69 1 96.25 66 VAL B C 1
ATOM 1751 O O . VAL B 1 66 ? -10.312 16.781 2.602 1 96.25 66 VAL B O 1
ATOM 1754 N N . TYR B 1 67 ? -8.328 17.375 1.806 1 97.75 67 TYR B N 1
ATOM 1755 C CA . TYR B 1 67 ? -7.91 17.891 3.104 1 97.75 67 TYR B CA 1
ATOM 1756 C C . TYR B 1 67 ? -8.664 19.172 3.447 1 97.75 67 TYR B C 1
ATOM 1758 O O . TYR B 1 67 ? -8.938 19.438 4.621 1 97.75 67 TYR B O 1
ATOM 1766 N N . GLN B 1 68 ? -9.008 20 2.432 1 97.75 68 GLN B N 1
ATOM 1767 C CA . GLN B 1 68 ? -9.836 21.188 2.676 1 97.75 68 GLN B CA 1
ATOM 1768 C C . GLN B 1 68 ? -11.172 20.797 3.295 1 97.75 68 GLN B C 1
ATOM 1770 O O . GLN B 1 68 ? -11.656 21.469 4.211 1 97.75 68 GLN B O 1
ATOM 1775 N N . ASP B 1 69 ? -11.695 19.734 2.801 1 96.69 69 ASP B N 1
ATOM 1776 C CA . ASP B 1 69 ? -12.969 19.25 3.342 1 96.69 69 ASP B CA 1
ATOM 1777 C C . ASP B 1 69 ? -12.773 18.625 4.719 1 96.69 69 ASP B C 1
ATOM 1779 O O . ASP B 1 69 ? -13.594 18.828 5.621 1 96.69 69 ASP B O 1
ATOM 1783 N N . LEU B 1 70 ? -11.742 17.906 4.883 1 96.31 70 LEU B N 1
ATOM 1784 C CA . LEU B 1 70 ? -11.484 17.188 6.121 1 96.31 70 LEU B CA 1
ATOM 1785 C C . LEU B 1 70 ? -11.344 18.141 7.297 1 96.31 70 LEU B C 1
ATOM 1787 O O . LEU B 1 70 ? -11.93 17.922 8.359 1 96.31 70 LEU B O 1
ATOM 1791 N N . ILE B 1 71 ? -10.641 19.25 7.129 1 95.31 71 ILE B N 1
ATOM 1792 C CA . ILE B 1 71 ? -10.312 20.141 8.242 1 95.31 71 ILE B CA 1
ATOM 1793 C C . ILE B 1 71 ? -11.562 20.906 8.664 1 95.31 71 ILE B C 1
ATOM 1795 O O . ILE B 1 71 ? -11.586 21.516 9.734 1 95.31 71 ILE B O 1
ATOM 1799 N N . LYS B 1 72 ? -12.578 20.891 7.824 1 95.62 72 LYS B N 1
ATOM 1800 C CA . LYS B 1 72 ? -13.852 21.516 8.188 1 95.62 72 LYS B CA 1
ATOM 1801 C C . LYS B 1 72 ? -14.688 20.578 9.062 1 95.62 72 LYS B C 1
ATOM 1803 O O . LYS B 1 72 ? -15.594 21.031 9.766 1 95.62 72 LYS B O 1
ATOM 1808 N N . LEU B 1 73 ? -14.359 19.328 9 1 95.75 73 LEU B N 1
ATOM 1809 C CA . LEU B 1 73 ? -15.203 18.328 9.641 1 95.75 73 LEU B CA 1
ATOM 1810 C C . LEU B 1 73 ? -14.609 17.891 10.977 1 95.75 73 LEU B C 1
ATOM 1812 O O . LEU B 1 73 ? -15.344 17.578 11.914 1 95.75 73 LEU B O 1
ATOM 1816 N N . ILE B 1 74 ? -13.336 17.844 11.031 1 95.75 74 ILE B N 1
ATOM 1817 C CA . ILE B 1 74 ? -12.734 17.25 12.227 1 95.75 74 ILE B CA 1
ATOM 1818 C C . ILE B 1 74 ? -11.484 18.031 12.617 1 95.75 74 ILE B C 1
ATOM 1820 O O . ILE B 1 74 ? -10.938 18.781 11.805 1 95.75 74 ILE B O 1
ATOM 1824 N N . ARG B 1 75 ? -11.117 17.828 13.898 1 94.5 75 ARG B N 1
ATOM 1825 C CA . ARG B 1 75 ? -9.844 18.297 14.445 1 94.5 75 ARG B CA 1
ATOM 1826 C C . ARG B 1 75 ? -9.055 17.125 15.031 1 94.5 75 ARG B C 1
ATOM 1828 O O . ARG B 1 75 ? -9.586 16.328 15.805 1 94.5 75 ARG B O 1
ATOM 1835 N N . PHE B 1 76 ? -7.797 17.062 14.562 1 93.75 76 PHE B N 1
ATOM 1836 C CA . PHE B 1 76 ? -6.902 16.094 15.172 1 93.75 76 PHE B CA 1
ATOM 1837 C C . PHE B 1 76 ? -6.312 16.625 16.469 1 93.75 76 PHE B C 1
ATOM 1839 O O . PHE B 1 76 ? -5.812 17.75 16.5 1 93.75 76 PHE B O 1
ATOM 1846 N N . ASN B 1 77 ? -6.367 15.836 17.484 1 92.44 77 ASN B N 1
ATOM 1847 C CA . ASN B 1 77 ? -5.852 16.281 18.781 1 92.44 77 ASN B CA 1
ATOM 1848 C C . ASN B 1 77 ? -4.387 15.906 18.969 1 92.44 77 ASN B C 1
ATOM 1850 O O . ASN B 1 77 ? -3.814 15.195 18.125 1 92.44 77 ASN B O 1
ATOM 1854 N N . ASP B 1 78 ? -3.797 16.5 19.969 1 89.25 78 ASP B N 1
ATOM 1855 C CA . ASP B 1 78 ? -2.363 16.344 20.188 1 89.25 78 ASP B CA 1
ATOM 1856 C C . ASP B 1 78 ? -2.064 15.094 21.016 1 89.25 78 ASP B C 1
ATOM 1858 O O . ASP B 1 78 ? -1.421 15.18 22.062 1 89.25 78 ASP B O 1
ATOM 1862 N N . ASP B 1 79 ? -2.535 13.938 20.656 1 90.88 79 ASP B N 1
ATOM 1863 C CA . ASP B 1 79 ? -2.309 12.703 21.391 1 90.88 79 ASP B CA 1
ATOM 1864 C C . ASP B 1 79 ? -2.047 11.539 20.438 1 90.88 79 ASP B C 1
ATOM 1866 O O . ASP B 1 79 ? -2.102 10.375 20.844 1 90.88 79 ASP B O 1
ATOM 1870 N N . SER B 1 80 ? -1.769 11.922 19.188 1 89.88 80 SER B N 1
ATOM 1871 C CA . SER B 1 80 ? -1.556 10.883 18.188 1 89.88 80 SER B CA 1
ATOM 1872 C C . SER B 1 80 ? -0.202 10.203 18.375 1 89.88 80 SER B C 1
ATOM 1874 O O . SER B 1 80 ? 0.796 10.867 18.672 1 89.88 80 SER B O 1
ATOM 1876 N N . ILE B 1 81 ? -0.233 8.859 18.266 1 91.88 81 ILE B N 1
ATOM 1877 C CA . ILE B 1 81 ? 0.992 8.07 18.281 1 91.88 81 ILE B CA 1
ATOM 1878 C C . ILE B 1 81 ? 1.058 7.191 17.031 1 91.88 81 ILE B C 1
ATOM 1880 O O . ILE B 1 81 ? 0.155 6.391 16.781 1 91.88 81 ILE B O 1
ATOM 1884 N N . ILE B 1 82 ? 2.107 7.406 16.281 1 93.44 82 ILE B N 1
ATOM 1885 C CA . ILE B 1 82 ? 2.357 6.562 15.117 1 93.44 82 ILE B CA 1
ATOM 1886 C C . ILE B 1 82 ? 3.215 5.367 15.523 1 93.44 82 ILE B C 1
ATOM 1888 O O . ILE B 1 82 ? 4.363 5.531 15.938 1 93.44 82 ILE B O 1
ATOM 1892 N N . ASN B 1 83 ? 2.678 4.199 15.453 1 92.94 83 ASN B N 1
ATOM 1893 C CA . ASN B 1 83 ? 3.4 2.975 15.789 1 92.94 83 ASN B CA 1
ATOM 1894 C C . ASN B 1 83 ? 4.07 2.367 14.562 1 92.94 83 ASN B C 1
ATOM 1896 O O . ASN B 1 83 ? 3.424 1.679 13.773 1 92.94 83 ASN B O 1
ATOM 1900 N N . ILE B 1 84 ? 5.371 2.625 14.453 1 95 84 ILE B N 1
ATOM 1901 C CA . ILE B 1 84 ? 6.121 2.246 13.266 1 95 84 ILE B CA 1
ATOM 1902 C C . ILE B 1 84 ? 6.535 0.78 13.359 1 95 84 ILE B C 1
ATOM 1904 O O . ILE B 1 84 ? 7.098 0.353 14.367 1 95 84 ILE B O 1
ATOM 1908 N N . ILE B 1 85 ? 6.273 0.026 12.312 1 93.94 85 ILE B N 1
ATOM 1909 C CA . ILE B 1 85 ? 6.562 -1.403 12.336 1 93.94 85 ILE B CA 1
ATOM 1910 C C . ILE B 1 85 ? 7.602 -1.735 11.266 1 93.94 85 ILE B C 1
ATOM 1912 O O . ILE B 1 85 ? 8.25 -2.783 11.328 1 93.94 85 ILE B O 1
ATOM 1916 N N . ASP B 1 86 ? 7.789 -0.924 10.281 1 94.56 86 ASP B N 1
ATOM 1917 C CA . ASP B 1 86 ? 8.711 -1.202 9.18 1 94.56 86 ASP B CA 1
ATOM 1918 C C . ASP B 1 86 ? 9.133 0.086 8.477 1 94.56 86 ASP B C 1
ATOM 1920 O O . ASP B 1 86 ? 8.344 1.031 8.383 1 94.56 86 ASP B O 1
ATOM 1924 N N . ALA B 1 87 ? 10.344 0.166 8.062 1 97.06 87 ALA B N 1
ATOM 1925 C CA . ALA B 1 87 ? 10.883 1.271 7.277 1 97.06 87 ALA B CA 1
ATOM 1926 C C . ALA B 1 87 ? 12.125 0.838 6.508 1 97.06 87 ALA B C 1
ATOM 1928 O O . ALA B 1 87 ? 12.898 0.008 6.988 1 97.06 87 ALA B O 1
ATOM 1929 N N . TYR B 1 88 ? 12.25 1.398 5.348 1 97.06 88 TYR B N 1
ATOM 1930 C CA . TYR B 1 88 ? 13.414 1.103 4.527 1 97.06 88 TYR B CA 1
ATOM 1931 C C . TYR B 1 88 ? 13.672 2.215 3.52 1 97.06 88 TYR B C 1
ATOM 1933 O O . TYR B 1 88 ? 12.727 2.832 3.016 1 97.06 88 TYR B O 1
ATOM 1941 N N . ILE B 1 89 ? 14.938 2.529 3.264 1 97.81 89 ILE B N 1
ATOM 1942 C CA . ILE B 1 89 ? 15.32 3.557 2.301 1 97.81 89 ILE B CA 1
ATOM 1943 C C . ILE B 1 89 ? 16.391 3.014 1.363 1 97.81 89 ILE B C 1
ATOM 1945 O O . ILE B 1 89 ? 17.312 2.311 1.8 1 97.81 89 ILE B O 1
ATOM 1949 N N . SER B 1 90 ? 16.328 3.314 0.131 1 97.38 90 SER B N 1
ATOM 1950 C CA . SER B 1 90 ? 17.375 3.111 -0.865 1 97.38 90 SER B CA 1
ATOM 1951 C C . SER B 1 90 ? 17.422 4.273 -1.851 1 97.38 90 SER B C 1
ATOM 1953 O O . SER B 1 90 ? 16.469 4.52 -2.586 1 97.38 90 SER B O 1
ATOM 1955 N N . GLY B 1 91 ? 18.562 4.98 -1.87 1 96.25 91 GLY B N 1
ATOM 1956 C CA . GLY B 1 91 ? 18.656 6.172 -2.699 1 96.25 91 GLY B CA 1
ATOM 1957 C C . GLY B 1 91 ? 17.641 7.238 -2.336 1 96.25 91 GLY B C 1
ATOM 1958 O O . GLY B 1 91 ? 17.562 7.66 -1.182 1 96.25 91 GLY B O 1
ATOM 1959 N N . ASP B 1 92 ? 16.781 7.594 -3.326 1 97.75 92 ASP B N 1
ATOM 1960 C CA . ASP B 1 92 ? 15.805 8.664 -3.119 1 97.75 92 ASP B CA 1
ATOM 1961 C C . ASP B 1 92 ? 14.398 8.094 -2.932 1 97.75 92 ASP B C 1
ATOM 1963 O O . ASP B 1 92 ? 13.414 8.812 -3.096 1 97.75 92 ASP B O 1
ATOM 1967 N N . LEU B 1 93 ? 14.32 6.855 -2.598 1 98.12 93 LEU B N 1
ATOM 1968 C CA . LEU B 1 93 ? 13.055 6.176 -2.373 1 98.12 93 LEU B CA 1
ATOM 1969 C C . LEU B 1 93 ? 13.023 5.512 -1 1 98.12 93 LEU B C 1
ATOM 1971 O O . LEU B 1 93 ? 14.016 4.91 -0.578 1 98.12 93 LEU B O 1
ATOM 1975 N N . GLY B 1 94 ? 11.969 5.625 -0.29 1 98.25 94 GLY B N 1
ATOM 1976 C CA . GLY B 1 94 ? 11.773 4.941 0.98 1 98.25 94 GLY B CA 1
ATOM 1977 C C . GLY B 1 94 ? 10.312 4.672 1.288 1 98.25 94 GLY B C 1
ATOM 1978 O O . GLY B 1 94 ? 9.422 5.188 0.607 1 98.25 94 GLY B O 1
ATOM 1979 N N . TYR B 1 95 ? 10.102 3.803 2.25 1 97.94 95 TYR B N 1
ATOM 1980 C CA . TYR B 1 95 ? 8.742 3.598 2.736 1 97.94 95 TYR B CA 1
ATOM 1981 C C . TYR B 1 95 ? 8.719 3.48 4.254 1 97.94 95 TYR B C 1
ATOM 1983 O O . TYR B 1 95 ? 9.75 3.211 4.879 1 97.94 95 TYR B O 1
ATOM 1991 N N . VAL B 1 96 ? 7.59 3.764 4.852 1 97.31 96 VAL B N 1
ATOM 1992 C CA . VAL B 1 96 ? 7.289 3.578 6.27 1 97.31 96 VAL B CA 1
ATOM 1993 C C . VAL B 1 96 ? 5.914 2.93 6.426 1 97.31 96 VAL B C 1
ATOM 1995 O O . VAL B 1 96 ? 4.961 3.309 5.742 1 97.31 96 VAL B O 1
ATOM 1998 N N . ARG B 1 97 ? 5.875 1.938 7.25 1 95.75 97 ARG B N 1
ATOM 1999 C CA . A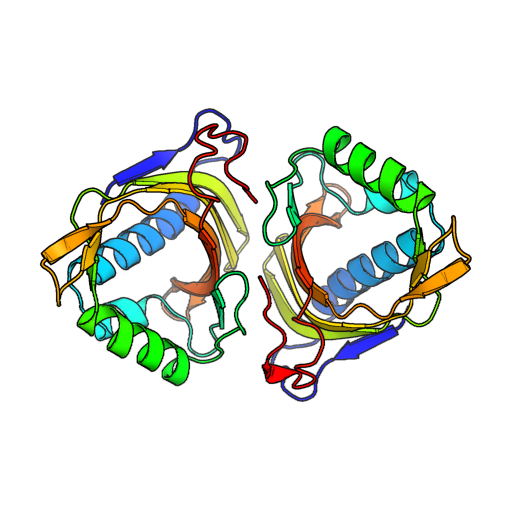RG B 1 97 ? 4.617 1.276 7.574 1 95.75 97 ARG B CA 1
ATOM 2000 C C . ARG B 1 97 ? 4.305 1.396 9.062 1 95.75 97 ARG B C 1
ATOM 2002 O O . ARG B 1 97 ? 5.199 1.256 9.906 1 95.75 97 ARG B O 1
ATOM 2009 N N . SER B 1 98 ? 3.123 1.734 9.359 1 93 98 SER B N 1
ATOM 2010 C CA . SER B 1 98 ? 2.689 1.799 10.75 1 93 98 SER B CA 1
ATOM 2011 C C . SER B 1 98 ? 1.485 0.897 11 1 93 98 SER B C 1
ATOM 2013 O O . SER B 1 98 ? 0.747 0.57 10.062 1 93 98 SER B O 1
ATOM 2015 N N . HIS B 1 99 ? 1.378 0.459 12.227 1 86.75 99 HIS B N 1
ATOM 2016 C CA . HIS B 1 99 ? 0.229 -0.291 12.727 1 86.75 99 HIS B CA 1
ATOM 2017 C C . HIS B 1 99 ? -0.33 0.334 14 1 86.75 99 HIS B C 1
ATOM 2019 O O . HIS B 1 99 ? 0.424 0.857 14.82 1 86.75 99 HIS B O 1
ATOM 2025 N N . ASN B 1 100 ? -1.65 0.285 14.094 1 85.69 100 ASN B N 1
ATOM 2026 C CA . ASN B 1 100 ? -2.322 0.733 15.305 1 85.69 100 ASN B CA 1
ATOM 2027 C C . ASN B 1 100 ? -1.979 2.184 15.633 1 85.69 100 ASN B C 1
ATOM 2029 O O . ASN B 1 100 ? -1.758 2.525 16.797 1 85.69 100 ASN B O 1
ATOM 2033 N N . THR B 1 101 ? -1.787 2.93 14.617 1 85.75 101 THR B N 1
ATOM 2034 C CA . THR B 1 101 ? -1.694 4.367 14.859 1 85.75 101 THR B CA 1
ATOM 2035 C C . THR B 1 101 ? -2.977 4.891 15.492 1 85.75 101 THR B C 1
ATOM 2037 O O . THR B 1 101 ? -4.078 4.613 15.008 1 85.75 101 THR B O 1
ATOM 2040 N N . HIS B 1 102 ? -2.725 5.539 16.562 1 88.56 102 HIS B N 1
ATOM 2041 C CA . HIS B 1 102 ? -3.934 5.945 17.266 1 88.56 102 HIS B CA 1
ATOM 2042 C C . HIS B 1 102 ? -3.795 7.363 17.828 1 88.56 102 HIS B C 1
ATOM 2044 O O . HIS B 1 102 ? -2.688 7.898 17.891 1 88.56 102 HIS B O 1
ATOM 2050 N N . GLY B 1 103 ? -4.938 7.922 18.094 1 87.12 103 GLY B N 1
ATOM 2051 C CA . GLY B 1 103 ? -5.152 9.273 18.594 1 87.12 103 GLY B CA 1
ATOM 2052 C C . GLY B 1 103 ? -6.609 9.703 18.531 1 87.12 103 GLY B C 1
ATOM 2053 O O . GLY B 1 103 ? -7.426 9.055 17.875 1 87.12 103 GLY B O 1
ATOM 2054 N N . SER B 1 104 ? -6.914 10.727 19.219 1 92.56 104 SER B N 1
ATOM 2055 C CA . SER B 1 104 ? -8.305 11.18 19.25 1 92.56 104 SER B CA 1
ATOM 2056 C C . SER B 1 104 ? -8.547 12.273 18.219 1 92.56 104 SER B C 1
ATOM 2058 O O . SER B 1 104 ? -7.648 13.07 17.922 1 92.56 104 SER B O 1
ATOM 2060 N N . ILE B 1 105 ? -9.719 12.211 17.656 1 94.12 105 ILE B N 1
ATOM 2061 C CA . ILE B 1 105 ? -10.203 13.281 16.781 1 94.12 105 ILE B CA 1
ATOM 2062 C C . ILE B 1 105 ? -11.5 13.852 17.344 1 94.12 105 ILE B C 1
ATOM 2064 O O . ILE B 1 105 ? -12.25 13.156 18.031 1 94.12 105 ILE B O 1
ATOM 2068 N N . THR B 1 106 ? -11.695 15.125 17.125 1 96.06 106 THR B N 1
ATOM 2069 C CA . THR B 1 106 ? -12.93 15.789 17.531 1 96.06 106 THR B CA 1
ATOM 2070 C C . THR B 1 106 ? -13.758 16.172 16.312 1 96.06 106 THR B C 1
ATOM 2072 O O . THR B 1 106 ? -13.266 16.828 15.398 1 96.06 106 THR B O 1
ATOM 2075 N N . GLU B 1 107 ? -14.977 15.742 16.312 1 95.44 107 GLU B N 1
ATOM 2076 C CA . GLU B 1 107 ? -15.906 16.219 15.281 1 95.44 107 GLU B CA 1
ATOM 2077 C C . GLU B 1 107 ? -16.312 17.672 15.539 1 95.44 107 GLU B C 1
ATOM 2079 O O . GLU B 1 107 ? -16.875 17.984 16.594 1 95.44 107 GLU B O 1
ATOM 2084 N N . ILE B 1 108 ? -16.188 18.5 14.594 1 95.31 108 ILE B N 1
ATOM 2085 C CA . ILE B 1 108 ? -16.359 19.922 14.812 1 95.31 108 ILE B CA 1
ATOM 2086 C C . ILE B 1 108 ? -17.828 20.25 15.055 1 95.31 108 ILE B C 1
ATOM 2088 O O . ILE B 1 108 ? -18.156 21.016 15.953 1 95.31 108 ILE B O 1
ATOM 2092 N N . LYS B 1 109 ? -18.688 19.609 14.297 1 95.88 109 LYS B N 1
ATOM 2093 C CA . LYS B 1 109 ? -20.125 19.906 14.367 1 95.88 109 LYS B CA 1
ATOM 2094 C C . LYS B 1 109 ? -20.703 19.516 15.727 1 95.88 109 LYS B C 1
ATOM 2096 O O . LYS B 1 109 ? -21.484 20.266 16.312 1 95.88 109 LYS B O 1
ATOM 2101 N N . THR B 1 110 ? -20.266 18.453 16.297 1 96.38 110 THR B N 1
ATOM 2102 C CA . THR B 1 110 ? -20.906 17.891 17.484 1 96.38 110 THR B CA 1
ATOM 2103 C C . THR B 1 110 ? -20.031 18.094 18.719 1 96.38 110 THR B C 1
ATOM 2105 O O . THR B 1 110 ? -20.516 18 19.844 1 96.38 110 THR B O 1
ATOM 2108 N N . GLY B 1 111 ? -18.797 18.25 18.516 1 95.62 111 GLY B N 1
ATOM 2109 C CA . GLY B 1 111 ? -17.859 18.297 19.625 1 95.62 111 GLY B CA 1
ATOM 2110 C C . GLY B 1 111 ? -17.5 16.938 20.172 1 95.62 111 GLY B C 1
ATOM 2111 O O . GLY B 1 111 ? -16.703 16.828 21.109 1 95.62 111 GLY B O 1
ATOM 2112 N N . GLU B 1 112 ? -17.938 15.891 19.531 1 95.5 112 GLU B N 1
ATOM 2113 C CA . GLU B 1 112 ? -17.719 14.523 20 1 95.5 112 GLU B CA 1
ATOM 2114 C C . GLU B 1 112 ? -16.312 14.039 19.641 1 95.5 112 GLU B C 1
ATOM 2116 O O . GLU B 1 112 ? -15.805 14.32 18.547 1 95.5 112 GLU B O 1
ATOM 2121 N N . ALA B 1 113 ? -15.781 13.312 20.625 1 93.44 113 ALA B N 1
ATOM 2122 C CA . ALA B 1 113 ? -14.477 12.695 20.391 1 93.44 113 ALA B CA 1
ATOM 2123 C C . ALA B 1 113 ? -14.625 11.289 19.812 1 93.44 113 ALA B C 1
ATOM 2125 O O . ALA B 1 113 ? -15.516 10.539 20.203 1 93.44 113 ALA B O 1
ATOM 2126 N N . LYS B 1 114 ? -13.75 10.977 18.781 1 91.06 114 LYS B N 1
ATOM 2127 C CA . LYS B 1 114 ? -13.609 9.633 18.219 1 91.06 114 LYS B CA 1
ATOM 2128 C C . LYS B 1 114 ? -12.18 9.125 18.359 1 91.06 114 LYS B C 1
ATOM 2130 O O . LYS B 1 114 ? -11.242 9.922 18.469 1 91.06 114 LYS B O 1
ATOM 2135 N N . LEU B 1 115 ? -12.031 7.793 18.422 1 89.75 115 LEU B N 1
ATOM 2136 C CA . LEU B 1 115 ? -10.727 7.172 18.625 1 89.75 115 LEU B CA 1
ATOM 2137 C C . LEU B 1 115 ? -10.422 6.172 17.516 1 89.75 115 LEU B C 1
ATOM 2139 O O . LEU B 1 115 ? -10.344 4.965 17.766 1 89.75 115 LEU B O 1
ATOM 2143 N N . PRO B 1 116 ? -10.141 6.77 16.375 1 87.38 116 PRO B N 1
ATOM 2144 C CA . PRO B 1 116 ? -9.828 5.84 15.289 1 87.38 116 PRO B CA 1
ATOM 2145 C C . PRO B 1 116 ? -8.461 5.184 15.453 1 87.38 116 PRO B C 1
ATOM 2147 O O . PRO B 1 116 ? -7.578 5.734 16.125 1 87.38 116 PRO B O 1
ATOM 2150 N N . ILE B 1 117 ? -8.328 3.977 14.945 1 88.5 117 ILE B N 1
ATOM 2151 C CA . ILE B 1 117 ? -7.059 3.266 14.836 1 88.5 117 ILE B CA 1
ATOM 2152 C C . ILE B 1 117 ? -6.719 3.049 13.359 1 88.5 117 ILE B C 1
ATOM 2154 O O . ILE B 1 117 ? -7.523 2.51 12.602 1 88.5 117 ILE B O 1
ATOM 2158 N N . PHE B 1 118 ? -5.48 3.518 13.008 1 88.88 118 PHE B N 1
ATOM 2159 C CA . PHE B 1 118 ? -5.121 3.504 11.594 1 88.88 118 PHE B CA 1
ATOM 2160 C C . PHE B 1 118 ? -4.012 2.494 11.328 1 88.88 118 PHE B C 1
ATOM 2162 O O . PHE B 1 118 ? -3.205 2.205 12.211 1 88.88 118 PHE B O 1
ATOM 2169 N N . ARG B 1 119 ? -3.998 1.928 10.188 1 89.5 119 ARG B N 1
ATOM 2170 C CA . ARG B 1 119 ? -2.848 1.309 9.539 1 89.5 119 ARG B CA 1
ATOM 2171 C C . ARG B 1 119 ? -2.441 2.084 8.289 1 89.5 119 ARG B C 1
ATOM 2173 O O . ARG B 1 119 ? -3.297 2.506 7.512 1 89.5 119 ARG B O 1
ATOM 2180 N N . GLU B 1 120 ? -1.144 2.283 8.18 1 94.06 120 GLU B N 1
ATOM 2181 C CA . GLU B 1 120 ? -0.73 3.24 7.156 1 94.06 120 GLU B CA 1
ATOM 2182 C C . GLU B 1 120 ? 0.551 2.787 6.461 1 94.06 120 GLU B C 1
ATOM 2184 O O . GLU B 1 120 ? 1.354 2.055 7.043 1 94.06 120 GLU B O 1
ATOM 2189 N N . LEU B 1 121 ? 0.646 3.148 5.215 1 95.56 121 LEU B N 1
ATOM 2190 C CA . LEU B 1 121 ? 1.83 2.947 4.387 1 95.56 121 LEU B CA 1
ATOM 2191 C C . LEU B 1 121 ? 2.174 4.215 3.611 1 95.56 121 LEU B C 1
ATOM 2193 O O . LEU B 1 121 ? 1.346 4.727 2.854 1 95.56 121 LEU B O 1
ATOM 2197 N N . TRP B 1 122 ? 3.336 4.707 3.84 1 97.88 122 TRP B N 1
ATOM 2198 C CA . TRP B 1 122 ? 3.859 5.832 3.068 1 97.88 122 TRP B CA 1
ATOM 2199 C C . TRP B 1 122 ? 5.012 5.387 2.172 1 97.88 122 TRP B C 1
ATOM 2201 O O . TRP B 1 122 ? 5.93 4.699 2.625 1 97.88 122 TRP B O 1
ATOM 2211 N N . ILE B 1 123 ? 4.922 5.711 0.925 1 98.19 123 ILE B N 1
ATOM 2212 C CA . ILE B 1 123 ? 6.07 5.664 0.027 1 98.19 123 ILE B CA 1
ATOM 2213 C C . ILE B 1 123 ? 6.547 7.082 -0.273 1 98.19 123 ILE B C 1
ATOM 2215 O O . ILE B 1 123 ? 5.773 7.918 -0.738 1 98.19 123 ILE B O 1
ATOM 2219 N N . LEU B 1 124 ? 7.789 7.332 0.058 1 98.69 124 LEU B N 1
ATOM 2220 C CA . LEU B 1 124 ? 8.32 8.688 -0.026 1 98.69 124 LEU B CA 1
ATOM 2221 C C . LEU B 1 124 ? 9.453 8.766 -1.045 1 98.69 124 LEU B C 1
ATOM 2223 O O . LEU B 1 124 ? 10.219 7.809 -1.205 1 98.69 124 LEU B O 1
ATOM 2227 N N . LYS B 1 125 ? 9.555 9.922 -1.676 1 97.94 125 LYS B N 1
ATOM 2228 C CA . LYS B 1 125 ? 10.648 10.258 -2.584 1 97.94 125 LYS B CA 1
ATOM 2229 C C . LYS B 1 125 ? 11.305 11.578 -2.184 1 97.94 125 LYS B C 1
ATOM 2231 O O . LYS B 1 125 ? 10.633 12.5 -1.721 1 97.94 125 LYS B O 1
ATOM 2236 N N . LYS B 1 126 ? 12.586 11.602 -2.395 1 97.31 126 LYS B N 1
ATOM 2237 C CA . LYS B 1 126 ? 13.258 12.891 -2.23 1 97.31 126 LYS B CA 1
ATOM 2238 C C . LYS B 1 126 ? 12.969 13.812 -3.412 1 97.31 126 LYS B C 1
ATOM 2240 O O . LYS B 1 126 ? 13.031 13.383 -4.566 1 97.31 126 LYS B O 1
ATOM 2245 N N . ASN B 1 127 ? 12.57 14.992 -3.053 1 95.62 127 ASN B N 1
ATOM 2246 C CA . ASN B 1 127 ? 12.422 15.969 -4.133 1 95.62 127 ASN B CA 1
ATOM 2247 C C . ASN B 1 127 ? 13.766 16.578 -4.508 1 95.62 127 ASN B C 1
ATOM 2249 O O . ASN B 1 127 ? 14.812 16.141 -4.031 1 95.62 127 ASN B O 1
ATOM 2253 N N . LYS B 1 128 ? 13.711 17.609 -5.375 1 93.56 128 LYS B N 1
ATOM 2254 C CA . LYS B 1 128 ? 14.93 18.219 -5.895 1 93.56 128 LYS B CA 1
ATOM 2255 C C . LYS B 1 128 ? 15.719 18.906 -4.781 1 93.56 128 LYS B C 1
ATOM 2257 O O . LYS B 1 128 ? 16.938 19.031 -4.867 1 93.56 128 LYS B O 1
ATOM 2262 N N . GLU B 1 129 ? 15.07 19.328 -3.729 1 95.44 129 GLU B N 1
ATOM 2263 C CA . GLU B 1 129 ? 15.695 20 -2.596 1 95.44 129 GLU B CA 1
ATOM 2264 C C . GLU B 1 129 ? 16.172 18.984 -1.55 1 95.44 129 GLU B C 1
ATOM 2266 O O . GLU B 1 129 ? 16.672 19.375 -0.489 1 95.44 129 GLU B O 1
ATOM 2271 N N . GLY B 1 130 ? 16 17.719 -1.781 1 95 130 GLY B N 1
ATOM 2272 C CA . GLY B 1 130 ? 16.469 16.688 -0.875 1 95 130 GLY B CA 1
ATOM 2273 C C . GLY B 1 130 ? 15.5 16.422 0.265 1 95 130 GLY B C 1
ATOM 2274 O O . GLY B 1 130 ? 15.867 15.805 1.269 1 95 130 GLY B O 1
ATOM 2275 N N . LYS B 1 131 ? 14.32 16.875 0.119 1 96.81 131 LYS B N 1
ATOM 2276 C CA . LYS B 1 131 ? 13.32 16.672 1.16 1 96.81 131 LYS B CA 1
ATOM 2277 C C . LYS B 1 131 ? 12.43 15.477 0.84 1 96.81 131 LYS B C 1
ATOM 2279 O O . LYS B 1 131 ? 12.039 15.273 -0.312 1 96.81 131 LYS B O 1
ATOM 2284 N N . TRP B 1 132 ? 12.164 14.68 1.848 1 98.19 132 TRP B N 1
ATOM 2285 C CA . TRP B 1 132 ? 11.281 13.523 1.69 1 98.19 132 TRP B CA 1
ATOM 2286 C C . TRP B 1 132 ? 9.82 13.961 1.585 1 98.19 132 TRP B C 1
ATOM 2288 O O . TRP B 1 132 ? 9.336 14.719 2.43 1 98.19 132 TRP B O 1
ATOM 2298 N N . LYS B 1 133 ? 9.156 13.508 0.5 1 98.38 133 LYS B N 1
ATOM 2299 C CA . LYS B 1 133 ? 7.746 13.812 0.255 1 98.38 133 LYS B CA 1
ATOM 2300 C C . LYS B 1 133 ? 6.957 12.539 -0.048 1 98.38 133 LYS B C 1
ATOM 2302 O O . LYS B 1 133 ? 7.504 11.578 -0.596 1 98.38 133 LYS B O 1
ATOM 2307 N N . PHE B 1 134 ? 5.703 12.562 0.281 1 98.5 134 PHE B N 1
ATOM 2308 C CA . PHE B 1 134 ? 4.836 11.422 0.006 1 98.5 134 PHE B CA 1
ATOM 2309 C C . PHE B 1 134 ? 4.551 11.305 -1.486 1 98.5 134 PHE B C 1
ATOM 2311 O O . PHE B 1 134 ? 3.939 12.195 -2.08 1 98.5 134 PHE B O 1
ATOM 2318 N N . SER B 1 135 ? 4.98 10.25 -2.08 1 97.06 135 SER B N 1
ATOM 2319 C CA . SER B 1 135 ? 4.539 9.898 -3.426 1 97.06 135 SER B CA 1
ATOM 2320 C C . SER B 1 135 ? 3.254 9.078 -3.387 1 97.06 135 SER B C 1
ATOM 2322 O O . SER B 1 135 ? 2.383 9.242 -4.242 1 97.06 135 SER B O 1
ATOM 2324 N N . ILE B 1 136 ? 3.182 8.219 -2.438 1 96.88 136 ILE B N 1
ATOM 2325 C CA . ILE B 1 136 ? 1.989 7.426 -2.168 1 96.88 136 ILE B CA 1
ATOM 2326 C C . ILE B 1 136 ? 1.704 7.414 -0.668 1 96.88 136 ILE B C 1
ATOM 2328 O O . ILE B 1 136 ? 2.617 7.238 0.141 1 96.88 136 ILE B O 1
ATOM 2332 N N . TYR B 1 137 ? 0.505 7.668 -0.289 1 97.25 137 TYR B N 1
ATOM 2333 C CA . TYR B 1 137 ? 0.015 7.496 1.073 1 97.25 137 TYR B CA 1
ATOM 2334 C C . TYR B 1 137 ? -1.252 6.648 1.095 1 97.25 137 TYR B C 1
ATOM 2336 O O . TYR B 1 137 ? -2.307 7.086 0.629 1 97.25 137 TYR B O 1
ATOM 2344 N N . ALA B 1 138 ? -1.104 5.441 1.564 1 94.12 138 ALA B N 1
ATOM 2345 C CA . ALA B 1 138 ? -2.217 4.508 1.698 1 94.12 138 ALA B CA 1
ATOM 2346 C C . ALA B 1 138 ? -2.578 4.289 3.164 1 94.12 138 ALA B C 1
ATOM 2348 O O . ALA B 1 138 ? -1.693 4.168 4.016 1 94.12 138 ALA B O 1
ATOM 2349 N N . TYR B 1 139 ? -3.918 4.285 3.441 1 92.44 139 TYR B N 1
ATOM 2350 C CA . TYR B 1 139 ? -4.301 4.098 4.836 1 92.44 139 TYR B CA 1
ATOM 2351 C C . TYR B 1 139 ? -5.641 3.381 4.941 1 92.44 139 TYR B C 1
ATOM 2353 O O . TYR B 1 139 ? -6.43 3.385 3.996 1 92.44 139 TYR B O 1
ATOM 2361 N N . GLY B 1 140 ? -5.785 2.643 5.996 1 86.62 140 GLY B N 1
ATOM 2362 C CA . GLY B 1 140 ? -7.039 2.014 6.391 1 86.62 140 GLY B CA 1
ATOM 2363 C C . GLY B 1 140 ? -7.297 2.082 7.883 1 86.62 140 GLY B C 1
ATOM 2364 O O . GLY B 1 140 ? -6.402 2.436 8.656 1 86.62 140 GLY B O 1
ATOM 2365 N N . MET B 1 141 ? -8.609 1.833 8.227 1 80.5 141 MET B N 1
ATOM 2366 C CA . MET B 1 141 ? -8.969 1.796 9.641 1 80.5 141 MET B CA 1
ATOM 2367 C C . MET B 1 141 ? -9.18 0.361 10.117 1 80.5 141 MET B C 1
ATOM 2369 O O . MET B 1 141 ? -9.742 -0.46 9.391 1 80.5 141 MET B O 1
ATOM 2373 N N . ALA B 1 142 ? -8.414 -0.057 11.117 1 64.88 142 ALA B N 1
ATOM 2374 C CA . ALA B 1 142 ? -8.625 -1.37 11.727 1 64.88 142 ALA B CA 1
ATOM 2375 C C . ALA B 1 142 ? -10.055 -1.518 12.234 1 64.88 142 ALA B C 1
ATOM 2377 O O . ALA B 1 142 ? -10.664 -0.542 12.68 1 64.88 142 ALA B O 1
ATOM 2378 N N . PRO B 1 143 ? -10.703 -2.713 11.758 1 55.38 143 PRO B N 1
ATOM 2379 C CA . PRO B 1 143 ? -12.047 -2.857 12.32 1 55.38 143 PRO B CA 1
ATOM 2380 C C . PRO B 1 143 ? -12.094 -2.582 13.82 1 55.38 143 PRO B C 1
ATOM 2382 O O . PRO B 1 143 ? -11.125 -2.855 14.539 1 55.38 143 PRO B O 1
ATOM 2385 N N . GLN B 1 144 ? -12.961 -1.725 14.195 1 47.81 144 GLN B N 1
ATOM 2386 C CA . GLN B 1 144 ? -13.25 -1.451 15.594 1 47.81 144 GLN B CA 1
ATOM 2387 C C . GLN B 1 144 ? -13.523 -2.742 16.359 1 47.81 144 GLN B C 1
ATOM 2389 O O . GLN B 1 144 ? -14.133 -3.668 15.836 1 47.81 144 GLN B O 1
ATOM 2394 N N . GLY B 1 145 ? -12.75 -3.041 17.406 1 46.84 145 GLY B N 1
ATOM 2395 C CA . GLY B 1 145 ? -12.875 -4.152 18.344 1 46.84 145 GLY B CA 1
ATOM 2396 C C . GLY B 1 145 ? -11.656 -5.055 18.359 1 46.84 145 GLY B C 1
ATOM 2397 O O . GLY B 1 145 ? -11.531 -5.934 19.219 1 46.84 145 GLY B O 1
ATOM 2398 N N . ASN B 1 146 ? -11.219 -5.324 17.188 1 40.62 146 ASN B N 1
ATOM 2399 C CA . ASN B 1 146 ? -10.062 -6.203 17.297 1 40.62 146 ASN B CA 1
ATOM 2400 C C . ASN B 1 146 ? -8.828 -5.453 17.797 1 40.62 146 ASN B C 1
ATOM 2402 O O . ASN B 1 146 ? -8.352 -4.531 17.125 1 40.62 146 ASN B O 1
ATOM 2406 N N . THR B 1 147 ? -8.812 -5.285 19.047 1 38.31 147 THR B N 1
ATOM 2407 C CA . THR B 1 147 ? -7.742 -4.664 19.828 1 38.31 147 THR B CA 1
ATOM 2408 C C . THR B 1 147 ? -6.426 -5.41 19.625 1 38.31 147 THR B C 1
ATOM 2410 O O . THR B 1 147 ? -5.434 -5.121 20.297 1 38.31 147 THR B O 1
ATOM 2413 N N . ASN B 1 148 ? -6.543 -6.605 19.25 1 36.66 148 ASN B N 1
ATOM 2414 C CA . ASN B 1 148 ? -5.262 -7.305 19.219 1 36.66 148 ASN B CA 1
ATOM 2415 C C . ASN B 1 148 ? -4.305 -6.684 18.203 1 36.66 148 ASN B C 1
ATOM 2417 O O . ASN B 1 148 ? -4.586 -6.664 17 1 36.66 148 ASN B O 1
ATOM 2421 N N . PRO B 1 149 ? -3.447 -5.918 18.812 1 36.72 149 PRO B N 1
ATOM 2422 C CA . PRO B 1 149 ? -2.428 -5.289 17.969 1 36.72 149 PRO B CA 1
ATOM 2423 C C . PRO B 1 149 ? -1.979 -6.188 16.812 1 36.72 149 PRO B C 1
ATOM 2425 O O . PRO B 1 149 ? -1.615 -5.691 15.742 1 36.72 149 PRO B O 1
ATOM 2428 N N . GLY B 1 150 ? -1.835 -7.453 17.094 1 36.94 150 GLY B N 1
ATOM 2429 C CA . GLY B 1 150 ? -1.504 -8.422 16.062 1 36.94 150 GLY B CA 1
ATOM 2430 C C . GLY B 1 150 ? -2.477 -8.406 14.898 1 36.94 150 GLY B C 1
ATOM 2431 O O . GLY B 1 150 ? -2.205 -9 13.852 1 36.94 150 GLY B O 1
ATOM 2432 N N . ASP B 1 151 ? -3.672 -8.242 15.281 1 37.62 151 ASP B N 1
ATOM 2433 C CA . ASP B 1 151 ? -4.785 -8.266 14.344 1 37.62 151 ASP B CA 1
ATOM 2434 C C . ASP B 1 151 ? -4.84 -6.98 13.523 1 37.62 151 ASP B C 1
ATOM 2436 O O . ASP B 1 151 ? -5.723 -6.812 12.68 1 37.62 151 ASP B O 1
ATOM 2440 N N . ALA B 1 152 ? -4.395 -6.051 14.375 1 33.78 152 ALA B N 1
ATOM 2441 C CA . ALA B 1 152 ? -4.367 -4.801 13.617 1 33.78 152 ALA B CA 1
ATOM 2442 C C . ALA B 1 152 ? -3.904 -5.043 12.18 1 33.78 152 ALA B C 1
ATOM 2444 O O . ALA B 1 152 ? -2.832 -5.609 11.961 1 33.78 152 ALA B O 1
ATOM 2445 N N . VAL B 1 153 ? -4.941 -5.348 11.414 1 33.91 153 VAL B N 1
ATOM 2446 C CA . VAL B 1 153 ? -4.883 -5.582 9.977 1 33.91 153 VAL B CA 1
ATOM 2447 C C . VAL B 1 153 ? -3.814 -4.688 9.352 1 33.91 153 VAL B C 1
ATOM 2449 O O . VAL B 1 153 ? -3.945 -3.459 9.352 1 33.91 153 VAL B O 1
ATOM 2452 N N . VAL B 1 154 ? -2.424 -5.195 9.938 1 27.45 154 VAL B N 1
ATOM 2453 C CA . VAL B 1 154 ? -1.242 -4.57 9.352 1 27.45 154 VAL B CA 1
ATOM 2454 C C . VAL B 1 154 ? -1.408 -4.469 7.84 1 27.45 154 VAL B C 1
ATOM 2456 O O . VAL B 1 154 ? -2.123 -5.266 7.23 1 27.45 154 VAL B O 1
ATOM 2459 N N . TRP B 1 155 ? -0.637 -3.752 7.086 1 22.58 155 TRP B N 1
ATOM 2460 C CA . TRP B 1 155 ? 0.436 -4.414 6.355 1 22.58 155 TRP B CA 1
ATOM 2461 C C . TRP B 1 155 ? 1.263 -5.301 7.281 1 22.58 155 TRP B C 1
ATOM 2463 O O . TRP B 1 155 ? 1.414 -5 8.469 1 22.58 155 TRP B O 1
#

InterPro domains:
  IPR032710 NTF2-like domain superfamily [SSF54427] (17-138)

Radius of gyration: 19.11 Å; Cα contacts (8 Å, |Δi|>4): 723; chains: 2; bounding box: 42×51×42 Å

Solvent-accessible surface area (backbone atoms only — not comparable to full-atom values): 15588 Å² total; per-residue (Å²): 120,48,71,43,76,41,88,84,35,80,58,74,86,44,73,69,50,50,50,54,52,45,45,51,40,51,37,54,49,22,50,46,66,58,36,57,71,58,38,53,67,38,44,36,69,81,14,25,39,19,48,56,99,39,47,24,35,66,26,46,70,57,44,47,52,51,48,58,53,45,53,69,46,39,42,44,47,99,62,41,36,44,26,33,46,42,54,51,75,23,83,52,32,33,38,42,31,32,34,51,22,34,33,44,32,31,32,57,89,77,63,46,76,44,74,59,37,33,6,33,38,36,33,31,32,47,47,98,86,66,44,61,19,32,41,31,41,33,28,20,66,37,65,87,81,67,75,50,59,77,45,29,14,39,39,122,50,70,42,77,40,87,85,38,80,56,75,85,44,74,69,50,49,50,53,51,46,44,52,39,50,36,52,49,22,50,47,67,58,35,56,70,58,38,54,66,37,42,36,70,81,14,35,42,16,43,51,95,33,47,35,37,66,26,46,68,56,44,48,52,54,47,57,54,43,53,70,46,40,42,45,46,99,60,41,34,43,28,34,45,43,53,51,75,25,83,54,32,32,38,42,32,29,38,62,22,33,35,44,32,31,32,59,90,76,64,46,77,44,73,59,37,32,18,39,38,38,34,30,32,48,47,98,87,67,46,61,19,32,41,32,42,37,38,39,67,41,66,88,79,61,71,48,70,81,52,27,28,16,93

Secondary structure (DSSP, 8-state):
-EEEE-TT--S---HHHHHHHHHHHHHHHHHHHT-HHHHHTTEEEEEEEEETTS--EESHHHHHHHHHHHHHHEEE-TT-EEEEEEEEEETTEEEEEEEEEE--EEETTT--EE--EEEEEEEEEE-TTS-EEEEEEEEEE--TT---GGG----/-EEEE-TT--S---HHHHHHHHHHHHHHHHHHHT-HHHHHTTEEEEEEEEETTS--EESHHHHHHHHHHHHHHEEE-TT-EEEEEEEEEETTEEEEEEEEEE--EEETTT--EE--EEEEEEEEEE-TTS-EEEEEEEEEE--TT---TTTS---

Nearest PDB structures (foldseek):
  3d9r-assembly2_D  TM=8.775E-01  e=7.283E-14  Pectobacterium atrosepticum
  5ien-assembly1_A  TM=8.512E-01  e=3.692E-11  synthetic construct
  5yqt-assembly2_B  TM=8.102E-01  e=3.825E-09  Rhodococcus erythropolis
  5jpu-assembly1_B  TM=7.776E-01  e=5.865E-09  Rhodococcus erythropolis
  3s5c-assembly1_B  TM=7.402E-01  e=8.766E-07  uncultured organism

Organism: NCBI:txid1503925

pLDDT: mean 88.74, std 16.0, range [22.58, 98.69]

Foldseek 3Di:
DAEDEDPQADDDPDPVQVQLVVLVVQLVVCQQVLPLVSNLVQADQQAWEAEPPDDIQTGSVSVSVVSNVVSLFKHFDDPWYWHWRDKDDDDFKIKTWTFQTWGWMATPVPRDIDIWGKTKMFIWGQDPVRHTHGRYIYMYTQPPPPPPRVRRDND/DAEDEDPQADDDPDPVQVQLVVLVVQLVVCQQVLPLVSNLVQADQQAWEAEPPDDIQTGSVRVSVVSPVVSLFKHFDDPWYWHWRDKDDDDFKIKTWTFQTWGWMATPVPRDIDIWGKTKMFIWGQDPVRHTHGRYIYMYTQPPPPPPSVSRVYD

Sequence (310 aa):
MHYKILKEATFELTNEVKEIIQAIADYNSSLKQGSVSSIMNSYTEDSVLIPENLKPISGLKEIESVYQDLIKLIRFNDDSIINIIDAYISGDLGYVRSHNTHGSITEIKTGEAKLPIFRELWILKKNKEGKWKFSIYAYGMAPQGNTNPGDAVVWMHYKILKEATFELTNEVKEIIQAIADYNSSLKQGSVSSIMNSYTEDSVLIPENLKPISGLKEIESVYQDLIKLIRFNDDSIINIIDAYISGDLGYVRSHNTHGSITEIKTGEAKLPIFRELWILKKNKEGKWKFSIYAYGMAPQGNTNPGDAVVW